Protein AF-0000000071472121 (afdb_homodimer)

Sequence (366 aa):
MTVEKGSTLPSKPLYHLSPKAVGGSASAPEKVDVTKLEHPLLTLVVPGAFTPACTEKHMPPYLTKEAIDSLKKSGIKQVVVISVDSPFITRAWSEDLTQDNPEVKKFVEDGYIKFLSDAGAEWLNEAGLDMEANDPFVKDGIRGSRSAILTDGKGKVVYVGVDSNPVNVDNSSFEAVLLELSNMTVEKGSTLPSKPLYHLSPKAVGGSASAPEKVDVTKLEHPLLTLVVPGAFTPACTEKHMPPYLTKEAIDSLKKSGIKQVVVISVDSPFITRAWSEDLTQDNPEVKKFVEDGYIKFLSDAGAEWLNEAGLDMEANDPFVKDGIRGSRSAILTDGKGKVVYVGVDSNPVNVDNSSFEAVLLELSN

Organism: Pichia kudriavzevii (NCBI:txid4909)

Nearest PDB structures (foldseek):
  4f82-assembly1_B  TM=8.741E-01  e=2.354E-14  Burkholderia cenocepacia J2315
  5j9b-assembly1_A  TM=8.732E-01  e=1.264E-12  Aspergillus fumigatus Af293
  7q68-assembly1_A-2  TM=8.510E-01  e=2.667E-12  Thermochaetoides thermophila DSM 1495
  5j9b-assembly1_B  TM=8.427E-01  e=7.219E-12  Aspergillus fumigatus Af293
  4k7i-assembly5_C  TM=8.333E-01  e=5.630E-11  Homo sapiens

Structure (mmCIF, N/CA/C/O backbone):
data_AF-0000000071472121-model_v1
#
loop_
_entity.id
_entity.type
_entity.pdbx_description
1 polymer 'Thioredoxin domain-containing protein'
#
loop_
_atom_site.group_PDB
_atom_site.id
_atom_site.type_symbol
_atom_site.label_atom_id
_atom_site.label_alt_id
_atom_site.label_comp_id
_atom_site.label_asym_id
_atom_site.label_entity_id
_atom_site.label_seq_id
_atom_site.pdbx_PDB_ins_code
_atom_site.Cartn_x
_atom_site.Cartn_y
_atom_site.Cartn_z
_atom_site.occupancy
_atom_site.B_iso_or_equiv
_atom_site.auth_seq_id
_atom_site.auth_comp_id
_atom_site.auth_asym_id
_atom_site.auth_atom_id
_atom_site.pdbx_PDB_model_num
ATOM 1 N N . MET A 1 1 ? 4.285 10.234 24.844 1 66.62 1 MET A N 1
ATOM 2 C CA . MET A 1 1 ? 3.48 11.414 25.141 1 66.62 1 MET A CA 1
ATOM 3 C C . MET A 1 1 ? 2.459 11.672 24.047 1 66.62 1 MET A C 1
ATOM 5 O O . MET A 1 1 ? 2.777 11.57 22.859 1 66.62 1 MET A O 1
ATOM 9 N N . THR A 1 2 ? 1.122 11.719 24.297 1 88 2 THR A N 1
ATOM 10 C CA . THR A 1 2 ? -0.009 11.977 23.406 1 88 2 THR A CA 1
ATOM 11 C C . THR A 1 2 ? -0 13.43 22.938 1 88 2 THR A C 1
ATOM 13 O O . THR A 1 2 ? 0.277 14.344 23.719 1 88 2 THR A O 1
ATOM 16 N N . VAL A 1 3 ? -0.048 13.633 21.688 1 96.62 3 VAL A N 1
ATOM 17 C CA . VAL A 1 3 ? -0.033 14.977 21.125 1 96.62 3 VAL A CA 1
ATOM 18 C C . VAL A 1 3 ? -1.232 15.766 21.641 1 96.62 3 VAL A C 1
ATOM 20 O O . VAL A 1 3 ? -2.361 15.266 21.641 1 96.62 3 VAL A O 1
ATOM 23 N N . GLU A 1 4 ? -0.983 16.891 22.141 1 96.75 4 GLU A N 1
ATOM 24 C CA . GLU A 1 4 ? -2 17.828 22.641 1 96.75 4 GLU A CA 1
ATOM 25 C C . GLU A 1 4 ? -1.558 19.266 22.453 1 96.75 4 GLU A C 1
ATOM 27 O O . GLU A 1 4 ? -0.384 19.547 22.188 1 96.75 4 GLU A O 1
ATOM 32 N N . LYS A 1 5 ? -2.523 20.156 22.578 1 96.81 5 LYS A N 1
ATOM 33 C CA . LYS A 1 5 ? -2.182 21.578 22.469 1 96.81 5 LYS A CA 1
ATOM 34 C C . LYS A 1 5 ? -1.043 21.953 23.406 1 96.81 5 LYS A C 1
ATOM 36 O O . LYS A 1 5 ? -1.048 21.562 24.578 1 96.81 5 LYS A O 1
ATOM 41 N N . GLY A 1 6 ? -0.075 22.594 22.891 1 97.12 6 GLY A N 1
ATOM 42 C CA . GLY A 1 6 ? 1.061 23.047 23.688 1 97.12 6 GLY A CA 1
ATOM 43 C C . GLY A 1 6 ? 2.232 22.078 23.641 1 97.12 6 GLY A C 1
ATOM 44 O O . GLY A 1 6 ? 3.363 22.453 23.953 1 97.12 6 GLY A O 1
ATOM 45 N N . SER A 1 7 ? 2.021 20.875 23.266 1 97.19 7 SER A N 1
ATOM 46 C CA . SER A 1 7 ? 3.082 19.875 23.188 1 97.19 7 SER A CA 1
ATOM 47 C C . SER A 1 7 ? 3.863 19.984 21.891 1 97.19 7 SER A C 1
ATOM 49 O O . SER A 1 7 ? 3.527 20.797 21.031 1 97.19 7 SER A O 1
ATOM 51 N N . THR A 1 8 ? 4.965 19.266 21.844 1 96.56 8 THR A N 1
ATOM 52 C CA . THR A 1 8 ? 5.695 19.094 20.594 1 96.56 8 THR A CA 1
ATOM 53 C C . THR A 1 8 ? 5.336 17.766 19.922 1 96.56 8 THR A C 1
ATOM 55 O O . THR A 1 8 ? 4.781 16.875 20.578 1 96.56 8 THR A O 1
ATOM 58 N N . LEU A 1 9 ? 5.547 17.703 18.641 1 97.81 9 LEU A N 1
ATOM 59 C CA . LEU A 1 9 ? 5.344 16.438 17.953 1 97.81 9 LEU A CA 1
ATOM 60 C C . LEU A 1 9 ? 6.406 15.422 18.344 1 97.81 9 LEU A C 1
ATOM 62 O O . LEU A 1 9 ? 7.5 15.797 18.781 1 97.81 9 LEU A O 1
ATOM 66 N N . PRO A 1 10 ? 6.086 14.148 18.234 1 97.38 10 PRO A N 1
ATOM 67 C CA . PRO A 1 10 ? 7.109 13.133 18.484 1 97.38 10 PRO A CA 1
ATOM 68 C C . PRO A 1 10 ? 8.289 13.234 17.516 1 97.38 10 PRO A C 1
ATOM 70 O O . PRO A 1 10 ? 8.117 13.664 16.375 1 97.38 10 PRO A O 1
ATOM 73 N N . SER A 1 11 ? 9.453 12.781 17.953 1 96.5 11 SER A N 1
ATOM 74 C CA . SER A 1 11 ? 10.656 12.844 17.141 1 96.5 11 SER A CA 1
ATOM 75 C C . SER A 1 11 ? 10.977 11.484 16.516 1 96.5 11 SER A C 1
ATOM 77 O O . SER A 1 11 ? 11.992 11.32 15.852 1 96.5 11 SER A O 1
ATOM 79 N N . LYS A 1 12 ? 10.141 10.453 16.672 1 95.69 12 LYS A N 1
ATOM 80 C CA . LYS A 1 12 ? 10.359 9.141 16.062 1 95.69 12 LYS A CA 1
ATOM 81 C C . LYS A 1 12 ? 10.492 9.25 14.555 1 95.69 12 LYS A C 1
ATOM 83 O O . LYS A 1 12 ? 9.781 10.031 13.914 1 95.69 12 LYS A O 1
ATOM 88 N N . PRO A 1 13 ? 11.266 8.477 14 1 94 13 PRO A N 1
ATOM 89 C CA . PRO A 1 13 ? 11.523 8.586 12.562 1 94 13 PRO A CA 1
ATOM 90 C C . PRO A 1 13 ? 10.336 8.125 11.719 1 94 13 PRO A C 1
ATOM 92 O O . PRO A 1 13 ? 9.664 7.156 12.07 1 94 13 PRO A O 1
ATOM 95 N N . LEU A 1 14 ? 10.094 8.883 10.703 1 97.56 14 LEU A N 1
ATOM 96 C CA . LEU A 1 14 ? 9.234 8.531 9.586 1 97.56 14 LEU A CA 1
ATOM 97 C C . LEU A 1 14 ? 10.047 8.352 8.305 1 97.56 14 LEU A C 1
ATOM 99 O O . LEU A 1 14 ? 11.234 8.68 8.273 1 97.56 14 LEU A O 1
ATOM 103 N N . TYR A 1 15 ? 9.477 7.793 7.32 1 96.62 15 TYR A N 1
ATOM 104 C CA . TYR A 1 15 ? 10.219 7.535 6.094 1 96.62 15 TYR A CA 1
ATOM 105 C C . TYR A 1 15 ? 9.508 8.148 4.891 1 96.62 15 TYR A C 1
ATOM 107 O O . TYR A 1 15 ? 8.281 8.086 4.785 1 96.62 15 TYR A O 1
ATOM 115 N N . HIS A 1 16 ? 10.32 8.789 4.047 1 96.75 16 HIS A N 1
ATOM 116 C CA . HIS A 1 16 ? 9.812 9.438 2.844 1 96.75 16 HIS A CA 1
ATOM 117 C C . HIS A 1 16 ? 10.492 8.883 1.595 1 96.75 16 HIS A C 1
ATOM 119 O O . HIS A 1 16 ? 11.711 8.727 1.565 1 96.75 16 HIS A O 1
ATOM 125 N N . LEU A 1 17 ? 9.766 8.555 0.683 1 94.81 17 LEU A N 1
ATOM 126 C CA . LEU A 1 17 ? 10.266 8.242 -0.654 1 94.81 17 LEU A CA 1
ATOM 127 C C . LEU A 1 17 ? 9.695 9.211 -1.683 1 94.81 17 LEU A C 1
ATOM 129 O O . LEU A 1 17 ? 8.492 9.219 -1.943 1 94.81 17 LEU A O 1
ATOM 133 N N . SER A 1 18 ? 10.539 10.039 -2.234 1 89.81 18 SER A N 1
ATOM 134 C CA . SER A 1 18 ? 10.125 11.086 -3.17 1 89.81 18 SER A CA 1
ATOM 135 C C . SER A 1 18 ? 9.578 10.484 -4.461 1 89.81 18 SER A C 1
ATOM 137 O O . SER A 1 18 ? 10 9.398 -4.875 1 89.81 18 SER A O 1
ATOM 139 N N . PRO A 1 19 ? 8.648 11.195 -5 1 86.38 19 PRO A N 1
ATOM 140 C CA . PRO A 1 19 ? 8.164 10.695 -6.289 1 86.38 19 PRO A CA 1
ATOM 141 C C . PRO A 1 19 ? 9.266 10.586 -7.336 1 86.38 19 PRO A C 1
ATOM 143 O O . PRO A 1 19 ? 10.297 11.258 -7.223 1 86.38 19 PRO A O 1
ATOM 146 N N . LYS A 1 20 ? 9.055 9.578 -8.125 1 68.5 20 LYS A N 1
ATOM 147 C CA . LYS A 1 20 ? 10.039 9.344 -9.18 1 68.5 20 LYS A CA 1
ATOM 148 C C . LYS A 1 20 ? 10.203 10.57 -10.07 1 68.5 20 LYS A C 1
ATOM 150 O O . LYS A 1 20 ? 9.219 11.094 -10.602 1 68.5 20 LYS A O 1
ATOM 155 N N . ALA A 1 21 ? 11.227 11.367 -9.719 1 52.94 21 ALA A N 1
ATOM 156 C CA . ALA A 1 21 ? 11.484 12.422 -10.703 1 52.94 21 ALA A CA 1
ATOM 157 C C . ALA A 1 21 ? 11.734 11.828 -12.086 1 52.94 21 ALA A C 1
ATOM 159 O O . ALA A 1 21 ? 12.25 10.719 -12.211 1 52.94 21 ALA A O 1
ATOM 160 N N . VAL A 1 22 ? 11.109 12.328 -13.078 1 49.19 22 VAL A N 1
ATOM 161 C CA . VAL A 1 22 ? 11.414 11.969 -14.461 1 49.19 22 VAL A CA 1
ATOM 162 C C . VAL A 1 22 ? 12.922 11.773 -14.617 1 49.19 22 VAL A C 1
ATOM 164 O O . VAL A 1 22 ? 13.711 12.672 -14.305 1 49.19 22 VAL A O 1
ATOM 167 N N . GLY A 1 23 ? 13.32 10.492 -15.016 1 44.34 23 GLY A N 1
ATOM 168 C CA . GLY A 1 23 ? 14.695 10.203 -15.383 1 44.34 23 GLY A CA 1
ATOM 169 C C . GLY A 1 23 ? 15.57 9.836 -14.195 1 44.34 23 GLY A C 1
ATOM 170 O O . GLY A 1 23 ? 16.766 9.594 -14.352 1 44.34 23 GLY A O 1
ATOM 171 N N . GLY A 1 24 ? 15.102 10.039 -13.008 1 47.44 24 GLY A N 1
ATOM 172 C CA . GLY A 1 24 ? 16.062 9.852 -11.93 1 47.44 24 GLY A CA 1
ATOM 173 C C . GLY A 1 24 ? 16.031 8.453 -11.344 1 47.44 24 GLY A C 1
ATOM 174 O O . GLY A 1 24 ? 15.109 7.684 -11.609 1 47.44 24 GLY A O 1
ATOM 175 N N . SER A 1 25 ? 17.109 7.934 -10.852 1 46.03 25 SER A N 1
ATOM 176 C CA . SER A 1 25 ? 17.344 6.641 -10.211 1 46.03 25 SER A CA 1
ATOM 177 C C . SER A 1 25 ? 16.453 6.477 -8.984 1 46.03 25 SER A C 1
ATOM 179 O O . SER A 1 25 ? 16.047 7.461 -8.367 1 46.03 25 SER A O 1
ATOM 181 N N . ALA A 1 26 ? 15.844 5.32 -8.844 1 54.06 26 ALA A N 1
ATOM 182 C CA . ALA A 1 26 ? 15.039 4.926 -7.688 1 54.06 26 ALA A CA 1
ATOM 183 C C . ALA A 1 26 ? 15.711 5.336 -6.383 1 54.06 26 ALA A C 1
ATOM 185 O O . ALA A 1 26 ? 16.844 4.945 -6.113 1 54.06 26 ALA A O 1
ATOM 186 N N . SER A 1 27 ? 15.289 6.453 -5.695 1 66.38 27 SER A N 1
ATOM 187 C CA . SER A 1 27 ? 15.828 6.887 -4.41 1 66.38 27 SER A CA 1
ATOM 188 C C . SER A 1 27 ? 15.383 5.961 -3.283 1 66.38 27 SER A C 1
ATOM 190 O O . SER A 1 27 ? 14.391 5.238 -3.424 1 66.38 27 SER A O 1
ATOM 192 N N . ALA A 1 28 ? 16.312 5.609 -2.383 1 84.56 28 ALA A N 1
ATOM 193 C CA . ALA A 1 28 ? 15.992 4.906 -1.144 1 84.56 28 ALA A CA 1
ATOM 194 C C . ALA A 1 28 ? 15.188 5.793 -0.205 1 84.56 28 ALA A C 1
ATOM 196 O O . ALA A 1 28 ? 15.297 7.02 -0.247 1 84.56 28 ALA A O 1
ATOM 197 N N . PRO A 1 29 ? 14.25 5.156 0.49 1 92.19 29 PRO A N 1
ATOM 198 C CA . PRO A 1 29 ? 13.516 5.965 1.471 1 92.19 29 PRO A CA 1
ATOM 199 C C . PRO A 1 29 ? 14.445 6.723 2.418 1 92.19 29 PRO A C 1
ATOM 201 O O . PRO A 1 29 ? 15.484 6.191 2.83 1 92.19 29 PRO A O 1
ATOM 204 N N . GLU A 1 30 ? 14.086 7.902 2.682 1 93.62 30 GLU A N 1
ATOM 205 C CA . GLU A 1 30 ? 14.852 8.75 3.588 1 93.62 30 GLU A CA 1
ATOM 206 C C . GLU A 1 30 ? 14.141 8.914 4.926 1 93.62 30 GLU A C 1
ATOM 208 O O . GLU A 1 30 ? 12.914 9.039 4.969 1 93.62 30 GLU A O 1
ATOM 213 N N . LYS A 1 31 ? 14.984 8.977 5.996 1 94.88 31 LYS A N 1
ATOM 214 C CA . LYS A 1 31 ? 14.438 9.242 7.324 1 94.88 31 LYS A CA 1
ATOM 215 C C . LYS A 1 31 ? 14.031 10.711 7.465 1 94.88 31 LYS A C 1
ATOM 217 O O . LYS A 1 31 ? 14.758 11.602 7.023 1 94.88 31 LYS A O 1
ATOM 222 N N . VAL A 1 32 ? 12.867 10.914 8.023 1 97.19 32 VAL A N 1
ATOM 223 C CA . VAL A 1 32 ? 12.359 12.266 8.258 1 97.19 32 VAL A CA 1
ATOM 224 C C . VAL A 1 32 ? 11.984 12.43 9.727 1 97.19 32 VAL A C 1
ATOM 226 O O . VAL A 1 32 ? 11.273 11.594 10.289 1 97.19 32 VAL A O 1
ATOM 229 N N . ASP A 1 33 ? 12.516 13.406 10.383 1 97.81 33 ASP A N 1
ATOM 230 C CA . ASP A 1 33 ? 12.07 13.898 11.688 1 97.81 33 ASP A CA 1
ATOM 231 C C . ASP A 1 33 ? 11.195 15.133 11.539 1 97.81 33 ASP A C 1
ATOM 233 O O . ASP A 1 33 ? 11.68 16.219 11.18 1 97.81 33 ASP A O 1
ATOM 237 N N . VAL A 1 34 ? 9.914 14.984 11.836 1 97.56 34 VAL A N 1
ATOM 238 C CA . VAL A 1 34 ? 8.969 16.062 11.547 1 97.56 34 VAL A CA 1
ATOM 239 C C . VAL A 1 34 ? 9.273 17.266 12.43 1 97.56 34 VAL A C 1
ATOM 241 O O . VAL A 1 34 ? 8.891 18.391 12.102 1 97.56 34 VAL A O 1
ATOM 244 N N . THR A 1 35 ? 9.898 17.062 13.586 1 97.12 35 THR A N 1
ATOM 245 C CA . THR A 1 35 ? 10.227 18.172 14.477 1 97.12 35 THR A CA 1
ATOM 246 C C . THR A 1 35 ? 11.297 19.062 13.859 1 97.12 35 THR A C 1
ATOM 248 O O . THR A 1 35 ? 11.508 20.203 14.305 1 97.12 35 THR A O 1
ATOM 251 N N . LYS A 1 36 ? 11.992 18.594 12.844 1 96.75 36 LYS A N 1
ATOM 252 C CA . LYS A 1 36 ? 13.078 19.328 12.211 1 96.75 36 LYS A CA 1
ATOM 253 C C . LYS A 1 36 ? 12.625 20 10.922 1 96.75 36 LYS A C 1
ATOM 255 O O . LYS A 1 36 ? 13.414 20.656 10.25 1 96.75 36 LYS A O 1
ATOM 260 N N . LEU A 1 37 ? 11.438 19.75 10.531 1 97.31 37 LEU A N 1
ATOM 261 C CA . LEU A 1 37 ? 10.883 20.422 9.359 1 97.31 37 LEU A CA 1
ATOM 262 C C . LEU A 1 37 ? 10.547 21.875 9.68 1 97.31 37 LEU A C 1
ATOM 264 O O . LEU A 1 37 ? 10.617 22.297 10.836 1 97.31 37 LEU A O 1
ATOM 268 N N . GLU A 1 38 ? 10.273 22.578 8.617 1 97.25 38 GLU A N 1
ATOM 269 C CA . GLU A 1 38 ? 9.859 23.969 8.82 1 97.25 38 GLU A CA 1
ATOM 270 C C . GLU A 1 38 ? 8.453 24.047 9.414 1 97.25 38 GLU A C 1
ATOM 272 O O . GLU A 1 38 ? 7.582 23.25 9.055 1 97.25 38 GLU A O 1
ATOM 277 N N . HIS A 1 39 ? 8.289 24.906 10.367 1 97.5 39 HIS A N 1
ATOM 278 C CA . HIS A 1 39 ? 7.004 25.203 10.984 1 97.5 39 HIS A CA 1
ATOM 279 C C . HIS A 1 39 ? 6.543 26.625 10.633 1 97.5 39 HIS A C 1
ATOM 281 O O . HIS A 1 39 ? 7.367 27.5 10.391 1 97.5 39 HIS A O 1
ATOM 287 N N . PRO A 1 40 ? 5.188 26.922 10.672 1 98.31 40 PRO A N 1
ATOM 288 C CA . PRO A 1 40 ? 4.062 26.062 11.047 1 98.31 40 PRO A CA 1
ATOM 289 C C . PRO A 1 40 ? 3.879 24.875 10.109 1 98.31 40 PRO A C 1
ATOM 291 O O . PRO A 1 40 ? 4.074 25.016 8.898 1 98.31 40 PRO A O 1
ATOM 294 N N . LEU A 1 41 ? 3.596 23.781 10.664 1 98.69 41 LEU A N 1
ATOM 295 C CA . LEU A 1 41 ? 3.453 22.516 9.953 1 98.69 41 LEU A CA 1
ATOM 296 C C . LEU A 1 41 ? 2.031 21.984 10.078 1 98.69 41 LEU A C 1
ATOM 298 O O . LEU A 1 41 ? 1.443 22.016 11.164 1 98.69 41 LEU A O 1
ATOM 302 N N . LEU A 1 42 ? 1.438 21.562 8.984 1 98.81 42 LEU A N 1
ATOM 303 C CA . LEU A 1 42 ? 0.206 20.781 9 1 98.81 42 LEU A CA 1
ATOM 304 C C . LEU A 1 42 ? 0.502 19.281 8.852 1 98.81 42 LEU A C 1
ATOM 306 O O . LEU A 1 42 ? 1.11 18.875 7.863 1 98.81 42 LEU A O 1
ATOM 310 N N . THR A 1 43 ? 0.174 18.531 9.836 1 98.81 43 THR A N 1
ATOM 311 C CA . THR A 1 43 ? 0.321 17.078 9.82 1 98.81 43 THR A CA 1
ATOM 312 C C . THR A 1 43 ? -1.039 16.406 9.688 1 98.81 43 THR A C 1
ATOM 314 O O . THR A 1 43 ? -1.931 16.609 10.516 1 98.81 43 THR A O 1
ATOM 317 N N . LEU A 1 44 ? -1.208 15.672 8.703 1 98.75 44 LEU A N 1
ATOM 318 C CA . LEU A 1 44 ? -2.4 14.859 8.5 1 98.75 44 LEU A CA 1
ATOM 319 C C . LEU A 1 44 ? -2.098 13.375 8.727 1 98.75 44 LEU A C 1
ATOM 321 O O . LEU A 1 44 ? -1.107 12.859 8.211 1 98.75 44 LEU A O 1
ATOM 325 N N . VAL A 1 45 ? -2.871 12.742 9.547 1 98.06 45 VAL A N 1
ATOM 326 C CA . VAL A 1 45 ? -2.789 11.305 9.766 1 98.06 45 VAL A CA 1
ATOM 327 C C . VAL A 1 45 ? -3.959 10.609 9.07 1 98.06 45 VAL A C 1
ATOM 329 O O . VAL A 1 45 ? -5.102 11.055 9.172 1 98.06 45 VAL A O 1
ATOM 332 N N . VAL A 1 46 ? -3.699 9.562 8.359 1 97.06 46 VAL A N 1
ATOM 333 C CA . VAL A 1 46 ? -4.742 8.805 7.676 1 97.06 46 VAL A CA 1
ATOM 334 C C . VAL A 1 46 ? -4.676 7.336 8.102 1 97.06 46 VAL A C 1
ATOM 336 O O . VAL A 1 46 ? -3.605 6.832 8.453 1 97.06 46 VAL A O 1
ATOM 339 N N . PRO A 1 47 ? -5.801 6.645 8.07 1 94.38 47 PRO A N 1
ATOM 340 C CA . PRO A 1 47 ? -5.836 5.234 8.477 1 94.38 47 PRO A CA 1
ATOM 341 C C . PRO A 1 47 ? -5.02 4.34 7.551 1 94.38 47 PRO A C 1
ATOM 343 O O . PRO A 1 47 ? -4.359 3.404 8.016 1 94.38 47 PRO A O 1
ATOM 346 N N . GLY A 1 48 ? -5.098 4.66 6.266 1 93.38 48 GLY A N 1
ATOM 347 C CA . GLY A 1 48 ? -4.398 3.811 5.312 1 93.38 48 GLY A CA 1
ATOM 348 C C . GLY A 1 48 ? -4.434 4.352 3.895 1 93.38 48 GLY A C 1
ATOM 349 O O . GLY A 1 48 ? -5.449 4.895 3.455 1 93.38 48 GLY A O 1
ATOM 350 N N . ALA A 1 49 ? -3.324 4.117 3.186 1 95.19 49 ALA A N 1
ATOM 351 C CA . ALA A 1 49 ? -3.225 4.5 1.781 1 95.19 49 ALA A CA 1
ATOM 352 C C . ALA A 1 49 ? -4.219 3.721 0.926 1 95.19 49 ALA A C 1
ATOM 354 O O . ALA A 1 49 ? -4.438 2.527 1.152 1 95.19 49 ALA A O 1
ATOM 355 N N . PHE A 1 50 ? -4.906 4.426 -0.063 1 94.19 50 PHE A N 1
ATOM 356 C CA . PHE A 1 50 ? -5.777 3.867 -1.092 1 94.19 50 PHE A CA 1
ATOM 357 C C . PHE A 1 50 ? -7.109 3.428 -0.494 1 94.19 50 PHE A C 1
ATOM 359 O O . PHE A 1 50 ? -7.957 2.877 -1.197 1 94.19 50 PHE A O 1
ATOM 366 N N . THR A 1 51 ? -7.281 3.641 0.833 1 91 51 THR A N 1
ATOM 367 C CA . THR A 1 51 ? -8.594 3.377 1.414 1 91 51 THR A CA 1
ATOM 368 C C . THR A 1 51 ? -9.625 4.383 0.904 1 91 51 THR A C 1
ATOM 370 O O . THR A 1 51 ? -9.273 5.512 0.554 1 91 51 THR A O 1
ATOM 373 N N . PRO A 1 52 ? -10.875 4.023 0.888 1 89.12 52 PRO A N 1
ATOM 374 C CA . PRO A 1 52 ? -11.891 4.855 0.238 1 89.12 52 PRO A CA 1
ATOM 375 C C . PRO A 1 52 ? -12.039 6.227 0.895 1 89.12 52 PRO A C 1
ATOM 377 O O . PRO A 1 52 ? -12 7.25 0.209 1 89.12 52 PRO A O 1
ATOM 380 N N . ALA A 1 53 ? -12.234 6.316 2.195 1 87.44 53 ALA A N 1
ATOM 381 C CA . ALA A 1 53 ? -12.445 7.602 2.852 1 87.44 53 ALA A CA 1
ATOM 382 C C . ALA A 1 53 ? -11.211 8.492 2.736 1 87.44 53 ALA A C 1
ATOM 384 O O . ALA A 1 53 ? -11.32 9.703 2.543 1 87.44 53 ALA A O 1
ATOM 385 N N . CYS A 1 54 ? -10.047 7.938 2.828 1 90.69 54 CYS A N 1
ATOM 386 C CA . CYS A 1 54 ? -8.805 8.695 2.719 1 90.69 54 CYS A CA 1
ATOM 387 C C . CYS A 1 54 ? -8.625 9.25 1.31 1 90.69 54 CYS A C 1
ATOM 389 O O . CYS A 1 54 ? -8.219 10.398 1.137 1 90.69 54 CYS A O 1
ATOM 391 N N . THR A 1 55 ? -8.961 8.477 0.332 1 91.19 55 THR A N 1
ATOM 392 C CA . THR A 1 55 ? -8.633 8.773 -1.059 1 91.19 55 THR A CA 1
ATOM 393 C C . THR A 1 55 ? -9.75 9.562 -1.727 1 91.19 55 THR A C 1
ATOM 395 O O . THR A 1 55 ? -9.5 10.383 -2.611 1 91.19 55 THR A O 1
ATOM 398 N N . GLU A 1 56 ? -10.969 9.352 -1.237 1 90.5 56 GLU A N 1
ATOM 399 C CA . GLU A 1 56 ? -12.109 9.938 -1.943 1 90.5 56 GLU A CA 1
ATOM 400 C C . GLU A 1 56 ? -12.68 11.133 -1.179 1 90.5 56 GLU A C 1
ATOM 402 O O . GLU A 1 56 ? -13.352 11.984 -1.759 1 90.5 56 GLU A O 1
ATOM 407 N N . LYS A 1 57 ? -12.422 11.219 0.097 1 92 57 LYS A N 1
ATOM 408 C CA . LYS A 1 57 ? -13.07 12.25 0.91 1 92 57 LYS A CA 1
ATOM 409 C C . LYS A 1 57 ? -12.039 13.117 1.62 1 92 57 LYS A C 1
ATOM 411 O O . LYS A 1 57 ? -12.078 14.344 1.521 1 92 57 LYS A O 1
ATOM 416 N N . HIS A 1 58 ? -11.078 12.586 2.262 1 95.62 58 HIS A N 1
ATOM 417 C CA . HIS A 1 58 ? -10.18 13.289 3.166 1 95.62 58 HIS A CA 1
ATOM 418 C C . HIS A 1 58 ? -9.109 14.055 2.395 1 95.62 58 HIS A C 1
ATOM 420 O O . HIS A 1 58 ? -8.984 15.273 2.543 1 95.62 58 HIS A O 1
ATOM 426 N N . MET A 1 59 ? -8.391 13.43 1.439 1 97.06 59 MET A N 1
ATOM 427 C CA . MET A 1 59 ? -7.199 14 0.822 1 97.06 59 MET A CA 1
ATOM 428 C C . MET A 1 59 ? -7.578 14.953 -0.307 1 97.06 59 MET A C 1
ATOM 430 O O . MET A 1 59 ? -7.004 16.031 -0.429 1 97.06 59 MET A O 1
ATOM 434 N N . PRO A 1 60 ? -8.602 14.68 -1.079 1 96.19 60 PRO A N 1
ATOM 435 C CA . PRO A 1 60 ? -8.836 15.477 -2.285 1 96.19 60 PRO A CA 1
ATOM 436 C C . PRO A 1 60 ? -9.078 16.953 -1.98 1 96.19 60 PRO A C 1
ATOM 438 O O . PRO A 1 60 ? -8.516 17.828 -2.646 1 96.19 60 PRO A O 1
ATOM 441 N N . PRO A 1 61 ? -9.805 17.328 -0.95 1 97.19 61 PRO A N 1
ATOM 442 C CA . PRO A 1 61 ? -9.992 18.75 -0.667 1 97.19 61 PRO A CA 1
ATOM 443 C C . PRO A 1 61 ? -8.68 19.453 -0.319 1 97.19 61 PRO A C 1
ATOM 445 O O . PRO A 1 61 ? -8.562 20.672 -0.515 1 97.19 61 PRO A O 1
ATOM 448 N N . TYR A 1 62 ? -7.684 18.719 0.213 1 98 62 TYR A N 1
ATOM 449 C CA . TYR A 1 62 ? -6.379 19.281 0.542 1 98 62 TYR A CA 1
ATOM 450 C C . TYR A 1 62 ? -5.52 19.438 -0.707 1 98 62 TYR A C 1
ATOM 452 O O . TYR A 1 62 ? -4.551 20.203 -0.713 1 98 62 TYR A O 1
ATOM 460 N N . LEU A 1 63 ? -5.836 18.672 -1.739 1 97.69 63 LEU A N 1
ATOM 461 C CA . LEU A 1 63 ? -4.949 18.516 -2.889 1 97.69 63 LEU A CA 1
ATOM 462 C C . LEU A 1 63 ? -5.516 19.219 -4.109 1 97.69 63 LEU A C 1
ATOM 464 O O . LEU A 1 63 ? -5.68 18.609 -5.168 1 97.69 63 LEU A O 1
ATOM 468 N N . THR A 1 64 ? -5.82 20.469 -3.926 1 96.75 64 THR A N 1
ATOM 469 C CA . THR A 1 64 ? -6.145 21.391 -4.996 1 96.75 64 THR A CA 1
ATOM 470 C C . THR A 1 64 ? -5.219 22.609 -4.953 1 96.75 64 THR A C 1
ATOM 472 O O . THR A 1 64 ? -4.672 22.938 -3.898 1 96.75 64 THR A O 1
ATOM 475 N N . LYS A 1 65 ? -5.062 23.219 -6.094 1 95.94 65 LYS A N 1
ATOM 476 C CA . LYS A 1 65 ? -4.242 24.422 -6.133 1 95.94 65 LYS A CA 1
ATOM 477 C C . LYS A 1 65 ? -4.781 25.484 -5.18 1 95.94 65 LYS A C 1
ATOM 479 O O . LYS A 1 65 ? -4.016 26.125 -4.453 1 95.94 65 LYS A O 1
ATOM 484 N N . GLU A 1 66 ? -6.035 25.656 -5.203 1 96.56 66 GLU A N 1
ATOM 485 C CA . GLU A 1 66 ? -6.672 26.656 -4.348 1 96.56 66 GLU A CA 1
ATOM 486 C C . GLU A 1 66 ? -6.438 26.359 -2.873 1 96.56 66 GLU A C 1
ATOM 488 O O . GLU A 1 66 ? -6.145 27.25 -2.088 1 96.56 66 GLU A O 1
ATOM 493 N N . ALA A 1 67 ? -6.594 25.125 -2.48 1 97.44 67 ALA A N 1
ATOM 494 C CA . ALA A 1 67 ? -6.387 24.734 -1.092 1 97.44 67 ALA A CA 1
ATOM 495 C C . ALA A 1 67 ? -4.938 24.969 -0.665 1 97.44 67 ALA A C 1
ATOM 497 O O . ALA A 1 67 ? -4.684 25.547 0.394 1 97.44 67 ALA A O 1
ATOM 498 N N . ILE A 1 68 ? -4.043 24.578 -1.458 1 97.69 68 ILE A N 1
ATOM 499 C CA . ILE A 1 68 ? -2.619 24.703 -1.162 1 97.69 68 ILE A CA 1
ATOM 500 C C . ILE A 1 68 ? -2.232 26.172 -1.069 1 97.69 68 ILE A C 1
ATOM 502 O O . ILE A 1 68 ? -1.517 26.578 -0.149 1 97.69 68 ILE A O 1
ATOM 506 N N . ASP A 1 69 ? -2.74 26.938 -2.025 1 97.12 69 ASP A N 1
ATOM 507 C CA . ASP A 1 69 ? -2.488 28.375 -1.977 1 97.12 69 ASP A CA 1
ATOM 508 C C . ASP A 1 69 ? -3.02 28.969 -0.681 1 97.12 69 ASP A C 1
ATOM 510 O O . ASP A 1 69 ? -2.369 29.828 -0.078 1 97.12 69 ASP A O 1
ATOM 514 N N . SER A 1 70 ? -4.18 28.562 -0.282 1 97.44 70 SER A N 1
ATOM 515 C CA . SER A 1 70 ? -4.766 29.062 0.958 1 97.44 70 SER A CA 1
ATOM 516 C C . SER A 1 70 ? -3.91 28.688 2.164 1 97.44 70 SER A C 1
ATOM 518 O O . SER A 1 70 ? -3.732 29.5 3.078 1 97.44 70 SER A O 1
ATOM 520 N N . LEU A 1 71 ? -3.387 27.484 2.191 1 98.25 71 LEU A N 1
ATOM 521 C CA . LEU A 1 71 ? -2.52 27.031 3.277 1 98.25 71 LEU A CA 1
ATOM 522 C C . LEU A 1 71 ? -1.242 27.875 3.324 1 98.25 71 LEU A C 1
ATOM 524 O O . LEU A 1 71 ? -0.83 28.312 4.395 1 98.25 71 LEU A O 1
ATOM 528 N N . LYS A 1 72 ? -0.672 28.094 2.201 1 97.38 72 LYS A N 1
ATOM 529 C CA . LYS A 1 72 ? 0.541 28.906 2.121 1 97.38 72 LYS A CA 1
ATOM 530 C C . LYS A 1 72 ? 0.277 30.344 2.574 1 97.38 72 LYS A C 1
ATOM 532 O O . LYS A 1 72 ? 1.076 30.922 3.312 1 97.38 72 LYS A O 1
ATOM 537 N N . LYS A 1 73 ? -0.822 30.859 2.113 1 97.19 73 LYS A N 1
ATOM 538 C CA . LYS A 1 73 ? -1.2 32.219 2.492 1 97.19 73 LYS A CA 1
ATOM 539 C C . LYS A 1 73 ? -1.39 32.344 4.004 1 97.19 73 LYS A C 1
ATOM 541 O O . LYS A 1 73 ? -1.085 33.375 4.594 1 97.19 73 LYS A O 1
ATOM 546 N N . SER A 1 74 ? -1.839 31.281 4.57 1 97.44 74 SER A N 1
ATOM 547 C CA . SER A 1 74 ? -2.076 31.25 6.012 1 97.44 74 SER A CA 1
ATOM 548 C C . SER A 1 74 ? -0.781 31.031 6.781 1 97.44 74 SER A C 1
ATOM 550 O O . SER A 1 74 ? -0.782 31 8.016 1 97.44 74 SER A O 1
ATOM 552 N N . GLY A 1 75 ? 0.3 30.75 6.039 1 97.5 75 GLY A N 1
ATOM 553 C CA . GLY A 1 75 ? 1.609 30.688 6.672 1 97.5 75 GLY A CA 1
ATOM 554 C C . GLY A 1 75 ? 2.129 29.281 6.832 1 97.5 75 GLY A C 1
ATOM 555 O O . GLY A 1 75 ? 3.236 29.062 7.332 1 97.5 75 GLY A O 1
ATOM 556 N N . ILE A 1 76 ? 1.354 28.266 6.457 1 98.62 76 ILE A N 1
ATOM 557 C CA . ILE A 1 76 ? 1.795 26.875 6.57 1 98.62 76 ILE A CA 1
ATOM 558 C C . ILE A 1 76 ? 3.014 26.656 5.68 1 98.62 76 ILE A C 1
ATOM 560 O O . ILE A 1 76 ? 2.967 26.922 4.477 1 98.62 76 ILE A O 1
ATOM 564 N N . LYS A 1 77 ? 4.074 26.141 6.254 1 98.44 77 LYS A N 1
ATOM 565 C CA . LYS A 1 77 ? 5.336 26 5.531 1 98.44 77 LYS A CA 1
ATOM 566 C C . LYS A 1 77 ? 5.445 24.641 4.863 1 98.44 77 LYS A C 1
ATOM 568 O O . LYS A 1 77 ? 6.16 24.484 3.869 1 98.44 77 LYS A O 1
ATOM 573 N N . GLN A 1 78 ? 4.75 23.688 5.465 1 97.69 78 GLN A N 1
ATOM 574 C CA . GLN A 1 78 ? 4.82 22.328 4.941 1 97.69 78 GLN A CA 1
ATOM 575 C C . GLN A 1 78 ? 3.619 21.5 5.398 1 97.69 78 GLN A C 1
ATOM 577 O O . GLN A 1 78 ? 3.047 21.766 6.461 1 97.69 78 GLN A O 1
ATOM 582 N N . VAL A 1 79 ? 3.238 20.562 4.605 1 98.62 79 VAL A N 1
ATOM 583 C CA . VAL A 1 79 ? 2.186 19.594 4.918 1 98.62 79 VAL A CA 1
ATOM 584 C C . VAL A 1 79 ? 2.752 18.172 4.875 1 98.62 79 VAL A C 1
ATOM 586 O O . VAL A 1 79 ? 3.459 17.812 3.936 1 98.62 79 VAL A O 1
ATOM 589 N N . VAL A 1 80 ? 2.527 17.406 5.887 1 98.75 80 VAL A N 1
ATOM 590 C CA . VAL A 1 80 ? 2.92 16 5.852 1 98.75 80 VAL A CA 1
ATOM 591 C C . VAL A 1 80 ? 1.692 15.117 6.055 1 98.75 80 VAL A C 1
ATOM 593 O O . VAL A 1 80 ? 0.799 15.461 6.836 1 98.75 80 VAL A O 1
ATOM 596 N N . VAL A 1 81 ? 1.614 14.055 5.312 1 98.69 81 VAL A N 1
ATOM 597 C CA . VAL A 1 81 ? 0.583 13.023 5.41 1 98.69 81 VAL A CA 1
ATOM 598 C C . VAL A 1 81 ? 1.201 11.727 5.91 1 98.69 81 VAL A C 1
ATOM 600 O O . VAL A 1 81 ? 2.119 11.188 5.285 1 98.69 81 VAL A O 1
ATOM 603 N N . ILE A 1 82 ? 0.711 11.234 7 1 98.44 82 ILE A N 1
ATOM 604 C CA . ILE A 1 82 ? 1.344 10.102 7.66 1 98.44 82 ILE A CA 1
ATOM 605 C C . ILE A 1 82 ? 0.396 8.898 7.645 1 98.44 82 ILE A C 1
ATOM 607 O O . ILE A 1 82 ? -0.788 9.039 7.965 1 98.44 82 ILE A O 1
ATOM 611 N N . SER A 1 83 ? 0.837 7.77 7.285 1 96 83 SER A N 1
ATOM 612 C CA . SER A 1 83 ? 0.14 6.492 7.391 1 96 83 SER A CA 1
ATOM 613 C C . SER A 1 83 ? 1.087 5.379 7.828 1 96 83 SER A C 1
ATOM 615 O O . SER A 1 83 ? 2.307 5.562 7.84 1 96 83 SER A O 1
ATOM 617 N N . VAL A 1 84 ? 0.558 4.238 8.156 1 93.44 84 VAL A N 1
ATOM 618 C CA . VAL A 1 84 ? 1.351 3.096 8.594 1 93.44 84 VAL A CA 1
ATOM 619 C C . VAL A 1 84 ? 1.856 2.316 7.387 1 93.44 84 VAL A C 1
ATOM 621 O O . VAL A 1 84 ? 2.555 1.312 7.535 1 93.44 84 VAL A O 1
ATOM 624 N N . ASP A 1 85 ? 1.563 2.695 6.203 1 93.88 85 ASP A N 1
ATOM 625 C CA . ASP A 1 85 ? 1.938 1.988 4.984 1 93.88 85 ASP A CA 1
ATOM 626 C C . ASP A 1 85 ? 3.408 2.217 4.645 1 93.88 85 ASP A C 1
ATOM 628 O O . ASP A 1 85 ? 4 3.213 5.066 1 93.88 85 ASP A O 1
ATOM 632 N N . SER A 1 86 ? 4.023 1.358 3.879 1 93.75 86 SER A N 1
ATOM 633 C CA . SER A 1 86 ? 5.438 1.453 3.523 1 93.75 86 SER A CA 1
ATOM 634 C C . SER A 1 86 ? 5.715 2.705 2.697 1 93.75 86 SER A C 1
ATOM 636 O O . SER A 1 86 ? 4.805 3.268 2.088 1 93.75 86 SER A O 1
ATOM 638 N N . PRO A 1 87 ? 7.012 3.117 2.643 1 95.25 87 PRO A N 1
ATOM 639 C CA . PRO A 1 87 ? 7.352 4.297 1.843 1 95.25 87 PRO A CA 1
ATOM 640 C C . PRO A 1 87 ? 7.082 4.098 0.353 1 95.25 87 PRO A C 1
ATOM 642 O O . PRO A 1 87 ? 6.812 5.066 -0.363 1 95.25 87 PRO A O 1
ATOM 645 N N . PHE A 1 88 ? 7.133 2.877 -0.136 1 93.88 88 PHE A N 1
ATOM 646 C CA . PHE A 1 88 ? 6.836 2.588 -1.534 1 93.88 88 PHE A CA 1
ATOM 647 C C . PHE A 1 88 ? 5.355 2.797 -1.829 1 93.88 88 PHE A C 1
ATOM 649 O O . PHE A 1 88 ? 4.996 3.338 -2.877 1 93.88 88 PHE A O 1
ATOM 656 N N . ILE A 1 89 ? 4.543 2.42 -0.855 1 95.38 89 ILE A N 1
ATOM 657 C CA . ILE A 1 89 ? 3.098 2.541 -0.996 1 95.38 89 ILE A CA 1
ATOM 658 C C . ILE A 1 89 ? 2.686 4.004 -0.866 1 95.38 89 ILE A C 1
ATOM 660 O O . ILE A 1 89 ? 1.878 4.5 -1.655 1 95.38 89 ILE A O 1
ATOM 664 N N . THR A 1 90 ? 3.246 4.711 0.154 1 97.06 90 THR A N 1
ATOM 665 C CA . THR A 1 90 ? 2.883 6.113 0.322 1 97.06 90 THR A CA 1
ATOM 666 C C . THR A 1 90 ? 3.289 6.93 -0.902 1 97.06 90 THR A C 1
ATOM 668 O O . THR A 1 90 ? 2.562 7.832 -1.324 1 97.06 90 THR A O 1
ATOM 671 N N . ARG A 1 91 ? 4.445 6.652 -1.51 1 95.81 91 ARG A N 1
ATOM 672 C CA . ARG A 1 91 ? 4.848 7.309 -2.75 1 95.81 91 ARG A CA 1
ATOM 673 C C . ARG A 1 91 ? 3.857 7.012 -3.871 1 95.81 91 ARG A C 1
ATOM 675 O O . ARG A 1 91 ? 3.4 7.93 -4.559 1 95.81 91 ARG A O 1
ATOM 682 N N . ALA A 1 92 ? 3.543 5.77 -4.031 1 95.31 92 ALA A N 1
ATOM 683 C CA . ALA A 1 92 ? 2.604 5.375 -5.078 1 95.31 92 ALA A CA 1
ATOM 684 C C . ALA A 1 92 ? 1.254 6.062 -4.891 1 95.31 92 ALA A C 1
ATOM 686 O O . ALA A 1 92 ? 0.627 6.488 -5.863 1 95.31 92 ALA A O 1
ATOM 687 N N . TRP A 1 93 ? 0.803 6.133 -3.645 1 97.31 93 TRP A N 1
ATOM 688 C CA . TRP A 1 93 ? -0.477 6.762 -3.334 1 97.31 93 TRP A CA 1
ATOM 689 C C . TRP A 1 93 ? -0.452 8.25 -3.674 1 97.31 93 TRP A C 1
ATOM 691 O O . TRP A 1 93 ? -1.403 8.773 -4.258 1 97.31 93 TRP A O 1
ATOM 701 N N . SER A 1 94 ? 0.633 8.906 -3.279 1 96.81 94 SER A N 1
ATOM 702 C CA . SER A 1 94 ? 0.762 10.32 -3.615 1 96.81 94 SER A CA 1
ATOM 703 C C . SER A 1 94 ? 0.703 10.539 -5.121 1 96.81 94 SER A C 1
ATOM 705 O O . SER A 1 94 ? 0.059 11.477 -5.594 1 96.81 94 SER A O 1
ATOM 707 N N . GLU A 1 95 ? 1.395 9.688 -5.879 1 94.5 95 GLU A N 1
ATOM 708 C CA . GLU A 1 95 ? 1.392 9.781 -7.336 1 94.5 95 GLU A CA 1
ATOM 709 C C . GLU A 1 95 ? -0.005 9.539 -7.902 1 94.5 95 GLU A C 1
ATOM 711 O O . GLU A 1 95 ? -0.438 10.234 -8.82 1 94.5 95 GLU A O 1
ATOM 716 N N . ASP A 1 96 ? -0.68 8.602 -7.332 1 94.19 96 ASP A N 1
ATOM 717 C CA . ASP A 1 96 ? -2.041 8.297 -7.762 1 94.19 96 ASP A CA 1
ATOM 718 C C . ASP A 1 96 ? -2.977 9.477 -7.492 1 94.19 96 ASP A C 1
ATOM 720 O O . ASP A 1 96 ? -3.752 9.867 -8.367 1 94.19 96 ASP A O 1
ATOM 724 N N . LEU A 1 97 ? -2.92 10.055 -6.328 1 95.75 97 LEU A N 1
ATOM 725 C CA . LEU A 1 97 ? -3.787 11.141 -5.891 1 95.75 97 LEU A CA 1
ATOM 726 C C . LEU A 1 97 ? -3.568 12.383 -6.742 1 95.75 97 LEU A C 1
ATOM 728 O O . LEU A 1 97 ? -4.48 13.195 -6.91 1 95.75 97 LEU A O 1
ATOM 732 N N . THR A 1 98 ? -2.371 12.531 -7.293 1 95.31 98 THR A N 1
ATOM 733 C CA . THR A 1 98 ? -2.033 13.797 -7.93 1 95.31 98 THR A CA 1
ATOM 734 C C . THR A 1 98 ? -1.88 13.617 -9.438 1 95.31 98 THR A C 1
ATOM 736 O O . THR A 1 98 ? -1.567 14.57 -10.156 1 95.31 98 THR A O 1
ATOM 739 N N . GLN A 1 99 ? -2.102 12.453 -9.93 1 91.06 99 GLN A N 1
ATOM 740 C CA . GLN A 1 99 ? -1.816 12.094 -11.312 1 91.06 99 GLN A CA 1
ATOM 741 C C . GLN A 1 99 ? -2.561 13.008 -12.281 1 91.06 99 GLN A C 1
ATOM 743 O O . GLN A 1 99 ? -2.055 13.328 -13.359 1 91.06 99 GLN A O 1
ATOM 748 N N . ASP A 1 100 ? -3.742 13.492 -11.945 1 91.81 100 ASP A N 1
ATOM 749 C CA . ASP A 1 100 ? -4.57 14.273 -12.859 1 91.81 100 ASP A CA 1
ATOM 750 C C . ASP A 1 100 ? -4.48 15.766 -12.539 1 91.81 100 ASP A C 1
ATOM 752 O O . ASP A 1 100 ? -5.254 16.562 -13.062 1 91.81 100 ASP A O 1
ATOM 756 N N . ASN A 1 101 ? -3.609 16.141 -11.664 1 94.31 101 ASN A N 1
ATOM 757 C CA . ASN A 1 101 ? -3.451 17.531 -11.234 1 94.31 101 ASN A CA 1
ATOM 758 C C . ASN A 1 101 ? -1.982 17.938 -11.211 1 94.31 101 ASN A C 1
ATOM 760 O O . ASN A 1 101 ? -1.354 17.953 -10.148 1 94.31 101 ASN A O 1
ATOM 764 N N . PRO A 1 102 ? -1.533 18.375 -12.375 1 92.88 102 PRO A N 1
ATOM 765 C CA . PRO A 1 102 ? -0.109 18.688 -12.508 1 92.88 102 PRO A CA 1
ATOM 766 C C . PRO A 1 102 ? 0.354 19.75 -11.516 1 92.88 102 PRO A C 1
ATOM 768 O O . PRO A 1 102 ? 1.498 19.719 -11.055 1 92.88 102 PRO A O 1
ATOM 771 N N . GLU A 1 103 ? -0.48 20.672 -11.234 1 94 103 GLU A N 1
ATOM 772 C CA . GLU A 1 103 ? -0.105 21.719 -10.297 1 94 103 GLU A CA 1
ATOM 773 C C . GLU A 1 103 ? 0.113 21.156 -8.891 1 94 103 GLU A C 1
ATOM 775 O O . GLU A 1 103 ? 1.067 21.547 -8.211 1 94 103 GLU A O 1
ATOM 780 N N . VAL A 1 104 ? -0.74 20.281 -8.508 1 94.75 104 VAL A N 1
ATOM 781 C CA . VAL A 1 104 ? -0.618 19.656 -7.191 1 94.75 104 VAL A CA 1
ATOM 782 C C . VAL A 1 104 ? 0.593 18.719 -7.172 1 94.75 104 VAL A C 1
ATOM 784 O O . VAL A 1 104 ? 1.334 18.688 -6.188 1 94.75 104 VAL A O 1
ATOM 787 N N . LYS A 1 105 ? 0.746 18 -8.258 1 94.81 105 LYS A N 1
ATOM 788 C CA . LYS A 1 105 ? 1.9 17.125 -8.406 1 94.81 105 LYS A CA 1
ATOM 789 C C . LYS A 1 105 ? 3.203 17.875 -8.141 1 94.81 105 LYS A C 1
ATOM 791 O O . LYS A 1 105 ? 4.105 17.344 -7.484 1 94.81 105 LYS A O 1
ATOM 796 N N . LYS A 1 106 ? 3.326 19.078 -8.609 1 94.12 106 LYS A N 1
ATOM 797 C CA . LYS A 1 106 ? 4.523 19.906 -8.445 1 94.12 106 LYS A CA 1
ATOM 798 C C . LYS A 1 106 ? 4.789 20.203 -6.973 1 94.12 106 LYS A C 1
ATOM 800 O O . LYS A 1 106 ? 5.941 20.25 -6.539 1 94.12 106 LYS A O 1
ATOM 805 N N . PHE A 1 107 ? 3.723 20.375 -6.188 1 95.94 107 PHE A N 1
ATOM 806 C CA . PHE A 1 107 ? 3.863 20.672 -4.77 1 95.94 107 PHE A CA 1
ATOM 807 C C . PHE A 1 107 ? 4.391 19.453 -4.016 1 95.94 107 PHE A C 1
ATOM 809 O O . PHE A 1 107 ? 5.086 19.594 -3.006 1 95.94 107 PHE A O 1
ATOM 816 N N . VAL A 1 108 ? 4.086 18.25 -4.477 1 95 108 VAL A N 1
ATOM 817 C CA . VAL A 1 108 ? 4.609 17.016 -3.898 1 95 108 VAL A CA 1
ATOM 818 C C . VAL A 1 108 ? 6.062 16.828 -4.328 1 95 108 VAL A C 1
ATOM 820 O O . VAL A 1 108 ? 6.926 16.531 -3.496 1 95 108 VAL A O 1
ATOM 823 N N . GLU A 1 109 ? 6.355 17.094 -5.559 1 93 109 GLU A N 1
ATOM 824 C CA . GLU A 1 109 ? 7.699 16.938 -6.109 1 93 109 GLU A CA 1
ATOM 825 C C . GLU A 1 109 ? 8.68 17.922 -5.484 1 93 109 GLU A C 1
ATOM 827 O O . GLU A 1 109 ? 9.844 17.594 -5.273 1 93 109 GLU A O 1
ATOM 832 N N . ASP A 1 110 ? 8.133 19.125 -5.191 1 93.5 110 ASP A N 1
ATOM 833 C CA . ASP A 1 110 ? 8.977 20.172 -4.613 1 93.5 110 ASP A CA 1
ATOM 834 C C . ASP A 1 110 ? 9.125 19.984 -3.104 1 93.5 110 ASP A C 1
ATOM 836 O O . ASP A 1 110 ? 9.883 20.703 -2.453 1 93.5 110 ASP A O 1
ATOM 840 N N . GLY A 1 111 ? 8.344 19.109 -2.559 1 94.5 111 GLY A N 1
ATOM 841 C CA . GLY A 1 111 ? 8.508 18.75 -1.16 1 94.5 111 GLY A CA 1
ATOM 842 C C . GLY A 1 111 ? 7.602 19.531 -0.228 1 94.5 111 GLY A C 1
ATOM 843 O O . GLY A 1 111 ? 7.719 19.422 0.995 1 94.5 111 GLY A O 1
ATOM 844 N N . TYR A 1 112 ? 6.727 20.391 -0.761 1 97.25 112 TYR A N 1
ATOM 845 C CA . TYR A 1 112 ? 5.789 21.094 0.102 1 97.25 112 TYR A CA 1
ATOM 846 C C . TYR A 1 112 ? 4.832 20.141 0.787 1 97.25 112 TYR A C 1
ATOM 848 O O . TYR A 1 112 ? 4.469 20.328 1.949 1 97.25 112 TYR A O 1
ATOM 856 N N . ILE A 1 113 ? 4.367 19.172 0.046 1 98 113 ILE A N 1
ATOM 857 C CA . ILE A 1 113 ? 3.574 18.078 0.599 1 98 113 ILE A CA 1
ATOM 858 C C . ILE A 1 113 ? 4.391 16.781 0.582 1 98 113 ILE A C 1
ATOM 860 O O . ILE A 1 113 ? 4.922 16.391 -0.459 1 98 113 ILE A O 1
ATOM 864 N N . LYS A 1 114 ? 4.551 16.141 1.69 1 97.88 114 LYS A N 1
ATOM 865 C CA . LYS A 1 114 ? 5.266 14.875 1.803 1 97.88 114 LYS A CA 1
ATOM 866 C C . LYS A 1 114 ? 4.363 13.781 2.363 1 97.88 114 LYS A C 1
ATOM 868 O O . LYS A 1 114 ? 3.701 13.984 3.385 1 97.88 114 LYS A O 1
ATOM 873 N N . PHE A 1 115 ? 4.324 12.711 1.688 1 98.25 115 PHE A N 1
ATOM 874 C CA . PHE A 1 115 ? 3.67 11.516 2.209 1 98.25 115 PHE A CA 1
ATOM 875 C C . PHE A 1 115 ? 4.668 10.633 2.947 1 98.25 115 PHE A C 1
ATOM 877 O O . PHE A 1 115 ? 5.641 10.156 2.357 1 98.25 115 PHE A O 1
ATOM 884 N N . LEU A 1 116 ? 4.426 10.438 4.234 1 98.31 116 LEU A N 1
ATOM 885 C CA . LEU A 1 116 ? 5.402 9.797 5.105 1 98.31 116 LEU A CA 1
ATOM 886 C C . LEU A 1 116 ? 4.887 8.445 5.598 1 98.31 116 LEU A C 1
ATOM 888 O O . LEU A 1 116 ? 3.699 8.305 5.898 1 98.31 116 LEU A O 1
ATOM 892 N N . SER A 1 117 ? 5.812 7.562 5.742 1 97.38 117 SER A N 1
ATOM 893 C CA . SER A 1 117 ? 5.559 6.211 6.234 1 97.38 117 SER A CA 1
ATOM 894 C C . SER A 1 117 ? 5.918 6.082 7.711 1 97.38 117 SER A C 1
ATOM 896 O O . SER A 1 117 ? 7.043 6.395 8.109 1 97.38 117 SER A O 1
ATOM 898 N N . ASP A 1 118 ? 4.969 5.684 8.461 1 96.38 118 ASP A N 1
ATOM 899 C CA . ASP A 1 118 ? 5.184 5.207 9.82 1 96.38 118 ASP A CA 1
ATOM 900 C C . ASP A 1 118 ? 4.949 3.701 9.922 1 96.38 118 ASP A C 1
ATOM 902 O O . ASP A 1 118 ? 4.156 3.244 10.75 1 96.38 118 ASP A O 1
ATOM 906 N N . ALA A 1 119 ? 5.695 2.965 9.133 1 91.44 119 ALA A N 1
ATOM 907 C CA . ALA A 1 119 ? 5.438 1.541 8.938 1 91.44 119 ALA A CA 1
ATOM 908 C C . ALA A 1 119 ? 5.434 0.792 10.266 1 91.44 119 ALA A C 1
ATOM 910 O O . ALA A 1 119 ? 4.629 -0.12 10.469 1 91.44 119 ALA A O 1
ATOM 911 N N . GLY A 1 120 ? 6.262 1.128 11.148 1 88.94 120 GLY A N 1
ATOM 912 C CA . GLY A 1 120 ? 6.336 0.468 12.445 1 88.94 120 GLY A CA 1
ATOM 913 C C . GLY A 1 120 ? 5.348 1.02 13.453 1 88.94 120 GLY A C 1
ATOM 914 O O . GLY A 1 120 ? 5.277 0.542 14.586 1 88.94 120 GLY A O 1
ATOM 915 N N . ALA A 1 121 ? 4.625 2.072 13.094 1 92.19 121 ALA A N 1
ATOM 916 C CA . ALA A 1 121 ? 3.615 2.748 13.898 1 92.19 121 ALA A CA 1
ATOM 917 C C . ALA A 1 121 ? 4.234 3.365 15.148 1 92.19 121 ALA A C 1
ATOM 919 O O . ALA A 1 121 ? 3.551 3.562 16.156 1 92.19 121 ALA A O 1
ATOM 920 N N . GLU A 1 122 ? 5.539 3.539 15.148 1 94 122 GLU A N 1
ATOM 921 C CA . GLU A 1 122 ? 6.223 4.07 16.328 1 94 122 GLU A CA 1
ATOM 922 C C . GLU A 1 122 ? 5.852 5.531 16.562 1 94 122 GLU A C 1
ATOM 924 O O . GLU A 1 122 ? 5.613 5.938 17.703 1 94 122 GLU A O 1
ATOM 929 N N . TRP A 1 123 ? 5.852 6.359 15.523 1 97 123 TRP A N 1
ATOM 930 C CA . TRP A 1 123 ? 5.492 7.77 15.641 1 97 123 TRP A CA 1
ATOM 931 C C . TRP A 1 123 ? 4.047 7.926 16.109 1 97 123 TRP A C 1
ATOM 933 O O . TRP A 1 123 ? 3.764 8.688 17.031 1 97 123 TRP A O 1
ATOM 943 N N . LEU A 1 124 ? 3.16 7.18 15.484 1 96.5 124 LEU A N 1
ATOM 944 C CA . LEU A 1 124 ? 1.736 7.25 15.797 1 96.5 124 LEU A CA 1
ATOM 945 C C . LEU A 1 124 ? 1.476 6.84 17.234 1 96.5 124 LEU A C 1
ATOM 947 O O . LEU A 1 124 ? 0.653 7.453 17.922 1 96.5 124 LEU A O 1
ATOM 951 N N . ASN A 1 125 ? 2.121 5.75 17.625 1 95.12 125 ASN A N 1
ATOM 952 C CA . ASN A 1 125 ? 1.978 5.301 19.016 1 95.12 125 ASN A CA 1
ATOM 953 C C . ASN A 1 125 ? 2.4 6.383 20 1 95.12 125 ASN A C 1
ATOM 955 O O . ASN A 1 125 ? 1.682 6.668 20.953 1 95.12 125 ASN A O 1
ATOM 959 N N . GLU A 1 126 ? 3.551 6.996 19.75 1 96.94 126 GLU A N 1
ATOM 960 C CA . GLU A 1 126 ? 4.031 8.055 20.625 1 96.94 126 GLU A CA 1
ATOM 961 C C . GLU A 1 126 ? 3.088 9.258 20.609 1 96.94 126 GLU A C 1
ATOM 963 O O . GLU A 1 126 ? 2.898 9.922 21.641 1 96.94 126 GLU A O 1
ATOM 968 N N . ALA A 1 127 ? 2.523 9.539 19.469 1 97.56 127 ALA A N 1
ATOM 969 C CA . ALA A 1 127 ? 1.61 10.664 19.312 1 97.56 127 ALA A CA 1
ATOM 970 C C . ALA A 1 127 ? 0.251 10.359 19.938 1 97.56 127 ALA A C 1
ATOM 972 O O . ALA A 1 127 ? -0.565 11.266 20.141 1 97.56 127 ALA A O 1
ATOM 973 N N . GLY A 1 128 ? -0.028 9.109 20.25 1 96.81 128 GLY A N 1
ATOM 974 C CA . GLY A 1 128 ? -1.348 8.711 20.703 1 96.81 128 GLY A CA 1
ATOM 975 C C . GLY A 1 128 ? -2.402 8.758 19.609 1 96.81 128 GLY A C 1
ATOM 976 O O . GLY A 1 128 ? -3.5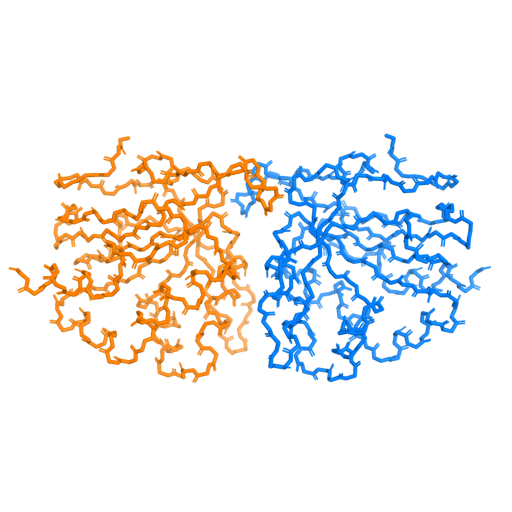66 9.07 19.891 1 96.81 128 GLY A O 1
ATOM 977 N N . LEU A 1 129 ? -2.021 8.555 18.406 1 96.38 129 LEU A N 1
ATOM 978 C CA . LEU A 1 129 ? -2.928 8.68 17.266 1 96.38 129 LEU A CA 1
ATOM 979 C C . LEU A 1 129 ? -3.049 7.348 16.531 1 96.38 129 LEU A C 1
ATOM 981 O O . LEU A 1 129 ? -3.461 7.316 15.367 1 96.38 129 LEU A O 1
ATOM 985 N N . ASP A 1 130 ? -2.594 6.262 17.141 1 92.88 130 ASP A N 1
ATOM 986 C CA . ASP A 1 130 ? -2.809 4.93 16.578 1 92.88 130 ASP A CA 1
ATOM 987 C C . ASP A 1 130 ? -4.18 4.383 16.969 1 92.88 130 ASP A C 1
ATOM 989 O O . ASP A 1 130 ? -4.703 4.715 18.031 1 92.88 130 ASP A O 1
ATOM 993 N N . MET A 1 131 ? -4.797 3.646 16.141 1 89.12 131 MET A N 1
ATOM 994 C CA . MET A 1 131 ? -6.039 2.936 16.422 1 89.12 131 MET A CA 1
ATOM 995 C C . MET A 1 131 ? -5.98 1.501 15.914 1 89.12 131 MET A C 1
ATOM 997 O O . MET A 1 131 ? -5.309 1.224 14.914 1 89.12 131 MET A O 1
ATOM 1001 N N . GLU A 1 132 ? -6.582 0.714 16.656 1 82.31 132 GLU A N 1
ATOM 1002 C CA . GLU A 1 132 ? -6.777 -0.667 16.234 1 82.31 132 GLU A CA 1
ATOM 1003 C C . GLU A 1 132 ? -8.195 -0.894 15.719 1 82.31 132 GLU A C 1
ATOM 1005 O O . GLU A 1 132 ? -9.164 -0.719 16.469 1 82.31 132 GLU A O 1
ATOM 1010 N N . ALA A 1 133 ? -8.367 -1.083 14.453 1 72 133 ALA A N 1
ATOM 1011 C CA . ALA A 1 133 ? -9.695 -1.201 13.852 1 72 133 ALA A CA 1
ATOM 1012 C C . ALA A 1 133 ? -10.156 -2.658 13.812 1 72 133 ALA A C 1
ATOM 1014 O O . ALA A 1 133 ? -11.32 -2.941 13.531 1 72 133 ALA A O 1
ATOM 1015 N N . ASN A 1 134 ? -9.5 -3.615 14.422 1 75.75 134 ASN A N 1
ATOM 1016 C CA . ASN A 1 134 ? -9.867 -5.02 14.297 1 75.75 134 ASN A CA 1
ATOM 1017 C C . ASN A 1 134 ? -10.328 -5.355 12.883 1 75.75 134 ASN A C 1
ATOM 1019 O O . ASN A 1 134 ? -11.367 -5.988 12.695 1 75.75 134 ASN A O 1
ATOM 1023 N N . ASP A 1 135 ? -9.789 -4.852 11.898 1 78.31 135 ASP A N 1
ATOM 1024 C CA . ASP A 1 135 ? -10.086 -5.047 10.484 1 78.31 135 ASP A CA 1
ATOM 1025 C C . ASP A 1 135 ? -9.156 -6.09 9.867 1 78.31 135 ASP A C 1
ATOM 1027 O O . ASP A 1 135 ? -7.941 -6.027 10.039 1 78.31 135 ASP A O 1
ATOM 1031 N N . PRO A 1 136 ? -9.758 -7.023 9.25 1 79.94 136 PRO A N 1
ATOM 1032 C CA . PRO A 1 136 ? -8.938 -8.102 8.68 1 79.94 136 PRO A CA 1
ATOM 1033 C C . PRO A 1 136 ? -8.078 -7.625 7.512 1 79.94 136 PRO A C 1
ATOM 1035 O O . PRO A 1 136 ? -7.238 -8.383 7.016 1 79.94 136 PRO A O 1
ATOM 1038 N N . PHE A 1 137 ? -8.148 -6.371 7.145 1 82.25 137 PHE A N 1
ATOM 1039 C CA . PHE A 1 137 ? -7.469 -5.871 5.957 1 82.25 137 PHE A CA 1
ATOM 1040 C C . PHE A 1 137 ? -6.145 -5.211 6.332 1 82.25 137 PHE A C 1
ATOM 1042 O O . PHE A 1 137 ? -5.41 -4.75 5.461 1 82.25 137 PHE A O 1
ATOM 1049 N N . VAL A 1 138 ? -5.879 -5.191 7.613 1 77.62 138 VAL A N 1
ATOM 1050 C CA . VAL A 1 138 ? -4.633 -4.598 8.086 1 77.62 138 VAL A CA 1
ATOM 1051 C C . VAL A 1 138 ? -3.949 -5.547 9.07 1 77.62 138 VAL A C 1
ATOM 1053 O O . VAL A 1 138 ? -4.605 -6.145 9.922 1 77.62 138 VAL A O 1
ATOM 1056 N N . LYS A 1 139 ? -2.686 -5.676 8.836 1 70.88 139 LYS A N 1
ATOM 1057 C CA . LYS A 1 139 ? -1.927 -6.52 9.758 1 70.88 139 LYS A CA 1
ATOM 1058 C C . LYS A 1 139 ? -1.922 -5.93 11.164 1 70.88 139 LYS A C 1
ATOM 1060 O O . LYS A 1 139 ? -1.581 -4.762 11.352 1 70.88 139 LYS A O 1
ATOM 1065 N N . ASP A 1 140 ? -2.25 -6.68 12.117 1 76.19 140 ASP A N 1
ATOM 1066 C CA . ASP A 1 140 ? -2.303 -6.371 13.547 1 76.19 140 ASP A CA 1
ATOM 1067 C C . ASP A 1 140 ? -3.371 -5.32 13.844 1 76.19 140 ASP A C 1
ATOM 1069 O O . ASP A 1 140 ? -3.49 -4.848 14.977 1 76.19 140 ASP A O 1
ATOM 1073 N N . GLY A 1 141 ? -3.953 -4.863 12.867 1 79.69 141 GLY A N 1
ATOM 1074 C CA . GLY A 1 141 ? -5.117 -4.012 13.039 1 79.69 141 GLY A CA 1
ATOM 1075 C C . GLY A 1 141 ? -4.762 -2.566 13.344 1 79.69 141 GLY A C 1
ATOM 1076 O O . GLY A 1 141 ? -5.641 -1.758 13.648 1 79.69 141 GLY A O 1
ATOM 1077 N N . ILE A 1 142 ? -3.418 -2.197 13.297 1 87.31 142 ILE A N 1
ATOM 1078 C CA . ILE A 1 142 ? -3.018 -0.853 13.703 1 87.31 142 ILE A CA 1
ATOM 1079 C C . ILE A 1 142 ? -3.158 0.103 12.516 1 87.31 142 ILE A C 1
ATOM 1081 O O . ILE A 1 142 ? -2.627 -0.155 11.438 1 87.31 142 ILE A O 1
ATOM 1085 N N . ARG A 1 143 ? -3.877 1.101 12.688 1 91.5 143 ARG A N 1
ATOM 1086 C CA . ARG A 1 143 ? -4.082 2.178 11.727 1 91.5 143 ARG A CA 1
ATOM 1087 C C . ARG A 1 143 ? -3.9 3.541 12.383 1 91.5 143 ARG A C 1
ATOM 1089 O O . ARG A 1 143 ? -3.896 3.648 13.609 1 91.5 143 ARG A O 1
ATOM 1096 N N . GLY A 1 144 ? -3.637 4.5 11.641 1 93.62 144 GLY A N 1
ATOM 1097 C CA . GLY A 1 144 ? -3.674 5.859 12.156 1 93.62 144 GLY A CA 1
ATOM 1098 C C . GLY A 1 144 ? -5.082 6.363 12.406 1 93.62 144 GLY A C 1
ATOM 1099 O O . GLY A 1 144 ? -5.996 6.082 11.625 1 93.62 144 GLY A O 1
ATOM 1100 N N . SER A 1 145 ? -5.254 6.992 13.516 1 94.69 145 SER A N 1
ATOM 1101 C CA . SER A 1 145 ? -6.492 7.734 13.727 1 94.69 145 SER A CA 1
ATOM 1102 C C . SER A 1 145 ? -6.562 8.961 12.828 1 94.69 145 SER A C 1
ATOM 1104 O O . SER A 1 145 ? -5.695 9.836 12.898 1 94.69 145 SER A O 1
ATOM 1106 N N . ARG A 1 146 ? -7.57 8.93 12.039 1 96.56 146 ARG A N 1
ATOM 1107 C CA . ARG A 1 146 ? -7.672 10.07 11.141 1 96.56 146 ARG A CA 1
ATOM 1108 C C . ARG A 1 146 ? -7.656 11.383 11.914 1 96.56 146 ARG A C 1
ATOM 1110 O O . ARG A 1 146 ? -8.492 11.602 12.797 1 96.56 146 ARG A O 1
ATOM 1117 N N . SER A 1 147 ? -6.711 12.289 11.555 1 97.62 147 SER A N 1
ATOM 1118 C CA . SER A 1 147 ? -6.547 13.508 12.344 1 97.62 147 SER A CA 1
ATOM 1119 C C . SER A 1 147 ? -5.789 14.578 11.562 1 97.62 147 SER A C 1
ATOM 1121 O O . SER A 1 147 ? -5.164 14.281 10.539 1 97.62 147 SER A O 1
ATOM 1123 N N . ALA A 1 148 ? -5.93 15.789 11.961 1 98.44 148 ALA A N 1
ATOM 1124 C CA . ALA A 1 148 ? -5.145 16.953 11.531 1 98.44 148 ALA A CA 1
ATOM 1125 C C . ALA A 1 148 ? -4.492 17.641 12.727 1 98.44 148 ALA A C 1
ATOM 1127 O O . ALA A 1 148 ? -5.145 17.875 13.75 1 98.44 148 ALA A O 1
ATOM 1128 N N . ILE A 1 149 ? -3.219 17.891 12.633 1 98.62 149 ILE A N 1
ATOM 1129 C CA . ILE A 1 149 ? -2.471 18.609 13.672 1 98.62 149 ILE A CA 1
ATOM 1130 C C . ILE A 1 149 ? -1.815 19.844 13.078 1 98.62 149 ILE A C 1
ATOM 1132 O O . ILE A 1 149 ? -1.195 19.781 12.016 1 98.62 149 ILE A O 1
ATOM 1136 N N . LEU A 1 150 ? -1.934 20.938 13.75 1 98.62 150 LEU A N 1
ATOM 1137 C CA . LEU A 1 150 ? -1.246 22.172 13.383 1 98.62 150 LEU A CA 1
ATOM 1138 C C . LEU A 1 150 ? -0.206 22.547 14.438 1 98.62 150 LEU A C 1
ATOM 1140 O O . LEU A 1 150 ? -0.479 22.469 15.633 1 98.62 150 LEU A O 1
ATOM 1144 N N . THR A 1 151 ? 0.944 22.812 14.039 1 98.44 151 THR A N 1
ATOM 1145 C CA . THR A 1 151 ? 1.939 23.422 14.914 1 98.44 151 THR A CA 1
ATOM 1146 C C . THR A 1 151 ? 2.15 24.891 14.562 1 98.44 151 THR A C 1
ATOM 1148 O O . THR A 1 151 ? 1.941 25.297 13.422 1 98.44 151 THR A O 1
ATOM 1151 N N . ASP A 1 152 ? 2.572 25.703 15.57 1 97.69 152 ASP A N 1
ATOM 1152 C CA . ASP A 1 152 ? 2.895 27.094 15.312 1 97.69 152 ASP A CA 1
ATOM 1153 C C . ASP A 1 152 ? 4.348 27.266 14.875 1 97.69 152 ASP A C 1
ATOM 1155 O O . ASP A 1 152 ? 5.051 26.266 14.664 1 97.69 152 ASP A O 1
ATOM 1159 N N . GLY A 1 153 ? 4.77 28.469 14.641 1 97.31 153 GLY A N 1
ATOM 1160 C CA . GLY A 1 153 ? 6.102 28.766 14.133 1 97.31 153 GLY A CA 1
ATOM 1161 C C . GLY A 1 153 ? 7.211 28.297 15.055 1 97.31 153 GLY A C 1
ATOM 1162 O O . GLY A 1 153 ? 8.367 28.172 14.633 1 97.31 153 GLY A O 1
ATOM 1163 N N . LYS A 1 154 ? 6.898 28 16.344 1 97.25 154 LYS A N 1
ATOM 1164 C CA . LYS A 1 154 ? 7.875 27.531 17.312 1 97.25 154 LYS A CA 1
ATOM 1165 C C . LYS A 1 154 ? 7.828 26.016 17.469 1 97.25 154 LYS A C 1
ATOM 1167 O O . LYS A 1 154 ? 8.523 25.453 18.312 1 97.25 154 LYS A O 1
ATOM 1172 N N . GLY A 1 155 ? 6.965 25.359 16.688 1 97.19 155 GLY A N 1
ATOM 1173 C CA . GLY A 1 155 ? 6.875 23.906 16.703 1 97.19 155 GLY A CA 1
ATOM 1174 C C . GLY A 1 155 ? 5.953 23.375 17.797 1 97.19 155 GLY A C 1
ATOM 1175 O O . GLY A 1 155 ? 5.992 22.188 18.125 1 97.19 155 GLY A O 1
ATOM 1176 N N . LYS A 1 156 ? 5.184 24.281 18.328 1 97.88 156 LYS A N 1
ATOM 1177 C CA . LYS A 1 156 ? 4.223 23.859 19.344 1 97.88 156 LYS A CA 1
ATOM 1178 C C . LYS A 1 156 ? 2.867 23.531 18.719 1 97.88 156 LYS A C 1
ATOM 1180 O O . LYS A 1 156 ? 2.393 24.266 17.844 1 97.88 156 LYS A O 1
ATOM 1185 N N . VAL A 1 157 ? 2.258 22.438 19.188 1 98.5 157 VAL A N 1
ATOM 1186 C CA . VAL A 1 157 ? 0.95 22.031 18.688 1 98.5 157 VAL A CA 1
ATOM 1187 C C . VAL A 1 157 ? -0.106 23.062 19.094 1 98.5 157 VAL A C 1
ATOM 1189 O O . VAL A 1 157 ? -0.197 23.422 20.281 1 98.5 157 VAL A O 1
ATOM 1192 N N . VAL A 1 158 ? -0.947 23.5 18.172 1 97.94 158 VAL A N 1
ATOM 1193 C CA . VAL A 1 158 ? -1.977 24.5 18.469 1 97.94 158 VAL A CA 1
ATOM 1194 C C . VAL A 1 158 ? -3.354 23.922 18.141 1 97.94 158 VAL A C 1
ATOM 1196 O O . VAL A 1 158 ? -4.375 24.469 18.562 1 97.94 158 VAL A O 1
ATOM 1199 N N . TYR A 1 159 ? -3.42 22.844 17.391 1 98.12 159 TYR A N 1
ATOM 1200 C CA . TYR A 1 159 ? -4.676 22.188 17.031 1 98.12 159 TYR A CA 1
ATOM 1201 C C . TYR A 1 159 ? -4.477 20.688 16.859 1 98.12 159 TYR A C 1
ATOM 1203 O O . TYR A 1 159 ? -3.473 20.25 16.297 1 98.12 159 TYR A O 1
ATOM 1211 N N . VAL A 1 160 ? -5.328 19.906 17.453 1 98.19 160 VAL A N 1
ATOM 1212 C CA . VAL A 1 160 ? -5.426 18.469 17.219 1 98.19 160 VAL A CA 1
ATOM 1213 C C . VAL A 1 160 ? -6.875 18.094 16.922 1 98.19 160 VAL A C 1
ATOM 1215 O O . VAL A 1 160 ? -7.719 18.078 17.828 1 98.19 160 VAL A O 1
ATOM 1218 N N . GLY A 1 161 ? -7.184 17.859 15.695 1 97.5 161 GLY A N 1
ATOM 1219 C CA . GLY A 1 161 ? -8.5 17.391 15.273 1 97.5 161 GLY A CA 1
ATOM 1220 C C . GLY A 1 161 ? -8.523 15.922 14.922 1 97.5 161 GLY A C 1
ATOM 1221 O O . GLY A 1 161 ? -8.062 15.523 13.852 1 97.5 161 GLY A O 1
ATOM 1222 N N . VAL A 1 162 ? -9.102 15.109 15.82 1 96.25 162 VAL A N 1
ATOM 1223 C CA . VAL A 1 162 ? -9.211 13.672 15.602 1 96.25 162 VAL A CA 1
ATOM 1224 C C . VAL A 1 162 ? -10.641 13.32 15.188 1 96.25 162 VAL A C 1
ATOM 1226 O O . VAL A 1 162 ? -11.602 13.805 15.789 1 96.25 162 VAL A O 1
ATOM 1229 N N . ASP A 1 163 ? -10.75 12.555 14.164 1 95.62 163 ASP A N 1
ATOM 1230 C CA . ASP A 1 163 ? -12.07 12.102 13.727 1 95.62 163 ASP A CA 1
ATOM 1231 C C . ASP A 1 163 ? -12.531 10.906 14.562 1 95.62 163 ASP A C 1
ATOM 1233 O O . ASP A 1 163 ? -11.719 10.078 14.984 1 95.62 163 ASP A O 1
ATOM 1237 N N . SER A 1 164 ? -13.82 10.82 14.781 1 88.88 164 SER A N 1
ATOM 1238 C CA . SER A 1 164 ? -14.406 9.867 15.719 1 88.88 164 SER A CA 1
ATOM 1239 C C . SER A 1 164 ? -14.297 8.445 15.188 1 88.88 164 SER A C 1
ATOM 1241 O O . SER A 1 164 ? -14.258 7.484 15.961 1 88.88 164 SER A O 1
ATOM 1243 N N . ASN A 1 165 ? -14.445 8.281 13.922 1 84.06 165 ASN A N 1
ATOM 1244 C CA . ASN A 1 165 ? -14.305 6.961 13.305 1 84.06 165 ASN A CA 1
ATOM 1245 C C . ASN A 1 165 ? -13.586 7.039 11.961 1 84.06 165 ASN A C 1
ATOM 1247 O O . ASN A 1 165 ? -13.375 8.133 11.43 1 84.06 165 ASN A O 1
ATOM 1251 N N . PRO A 1 166 ? -13.18 5.906 11.461 1 80.12 166 PRO A N 1
ATOM 1252 C CA . PRO A 1 166 ? -12.328 5.879 10.266 1 80.12 166 PRO A CA 1
ATOM 1253 C C . PRO A 1 166 ? -13.07 6.285 9 1 80.12 166 PRO A C 1
ATOM 1255 O O . PRO A 1 166 ? -12.445 6.527 7.965 1 80.12 166 PRO A O 1
ATOM 1258 N N . VAL A 1 167 ? -14.328 6.402 9.078 1 82.44 167 VAL A N 1
ATOM 1259 C CA . VAL A 1 167 ? -15.102 6.68 7.871 1 82.44 167 VAL A CA 1
ATOM 1260 C C . VAL A 1 167 ? -15.43 8.172 7.801 1 82.44 167 VAL A C 1
ATOM 1262 O O . VAL A 1 167 ? -15.516 8.742 6.715 1 82.44 167 VAL A O 1
ATOM 1265 N N . ASN A 1 168 ? -15.445 8.82 8.922 1 88.19 168 ASN A N 1
ATOM 1266 C CA . ASN A 1 168 ? -15.844 10.219 8.984 1 88.19 168 ASN A CA 1
ATOM 1267 C C . ASN A 1 168 ? -14.648 11.156 8.805 1 88.19 168 ASN A C 1
ATOM 1269 O O . ASN A 1 168 ? -13.547 10.844 9.258 1 88.19 168 ASN A O 1
ATOM 1273 N N . VAL A 1 169 ? -14.875 12.195 8.102 1 94.62 169 VAL A N 1
ATOM 1274 C CA . VAL A 1 169 ? -13.945 13.305 7.957 1 94.62 169 VAL A CA 1
ATOM 1275 C C . VAL A 1 169 ? -14.586 14.594 8.469 1 94.62 169 VAL A C 1
ATOM 1277 O O . VAL A 1 169 ? -15.391 15.211 7.77 1 94.62 169 VAL A O 1
ATOM 1280 N N . ASP A 1 170 ? -14.25 14.906 9.688 1 95.5 170 ASP A N 1
ATOM 1281 C CA . ASP A 1 170 ? -14.875 16.047 10.344 1 95.5 170 ASP A CA 1
ATOM 1282 C C . ASP A 1 170 ? -13.82 17.016 10.891 1 95.5 170 ASP A C 1
ATOM 1284 O O . ASP A 1 170 ? -13.445 17.984 10.219 1 95.5 170 ASP A O 1
ATOM 1288 N N . ASN A 1 171 ? -13.188 16.656 11.945 1 96.31 171 ASN A N 1
ATOM 1289 C CA . ASN A 1 171 ? -12.234 17.516 12.633 1 96.31 171 ASN A CA 1
ATOM 1290 C C . ASN A 1 171 ? -10.906 17.609 11.875 1 96.31 171 ASN A C 1
ATOM 1292 O O . ASN A 1 171 ? -10.109 18.516 12.109 1 96.31 171 ASN A O 1
ATOM 1296 N N . SER A 1 172 ? -10.695 16.672 11.008 1 97.69 172 SER A N 1
ATOM 1297 C CA . SER A 1 172 ? -9.477 16.656 10.211 1 97.69 172 SER A CA 1
ATOM 1298 C C . SER A 1 172 ? -9.703 17.234 8.82 1 97.69 172 SER A C 1
ATOM 1300 O O . SER A 1 172 ? -8.773 17.344 8.023 1 97.69 172 SER A O 1
ATOM 1302 N N . SER A 1 173 ? -10.938 17.656 8.531 1 97.56 173 SER A N 1
ATOM 1303 C CA . SER A 1 173 ? -11.281 18.141 7.199 1 97.56 173 SER A CA 1
ATOM 1304 C C . SER A 1 173 ? -10.539 19.422 6.863 1 97.56 173 SER A C 1
ATOM 1306 O O . SER A 1 173 ? -10.07 20.141 7.758 1 97.56 173 SER A O 1
ATOM 1308 N N . PHE A 1 174 ? -10.375 19.688 5.52 1 97.94 174 PHE A N 1
ATOM 1309 C CA . PHE A 1 174 ? -9.758 20.922 5.066 1 97.94 174 PHE A CA 1
ATOM 1310 C C . PHE A 1 174 ? -10.484 22.125 5.645 1 97.94 174 PHE A C 1
ATOM 1312 O O . PHE A 1 174 ? -9.852 23.094 6.086 1 97.94 174 PHE A O 1
ATOM 1319 N N . GLU A 1 175 ? -11.773 22.047 5.633 1 96.06 175 GLU A N 1
ATOM 1320 C CA . GLU A 1 175 ? -12.586 23.141 6.152 1 96.06 175 GLU A CA 1
ATOM 1321 C C . GLU A 1 175 ? -12.281 23.406 7.625 1 96.06 175 GLU A C 1
ATOM 1323 O O . GLU A 1 175 ? -12.164 24.562 8.039 1 96.06 175 GLU A O 1
ATOM 1328 N N . ALA A 1 176 ? -12.242 22.359 8.406 1 96.81 176 ALA A N 1
ATOM 1329 C CA . ALA A 1 176 ? -11.953 22.5 9.836 1 96.81 176 ALA A CA 1
ATOM 1330 C C . ALA A 1 176 ? -10.586 23.141 10.055 1 96.81 176 ALA A C 1
ATOM 1332 O O . ALA A 1 176 ? -10.43 24.016 10.914 1 96.81 176 ALA A O 1
ATOM 1333 N N . VAL A 1 177 ? -9.578 22.672 9.297 1 97.62 177 VAL A N 1
ATOM 1334 C CA . VAL A 1 177 ? -8.211 23.188 9.406 1 97.62 177 VAL A CA 1
ATOM 1335 C C . VAL A 1 1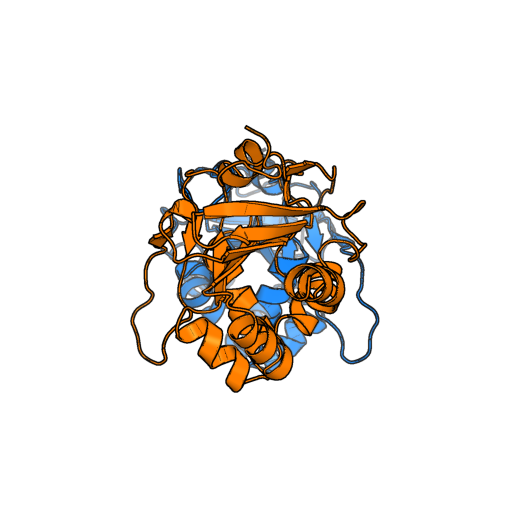77 ? -8.188 24.656 9.023 1 97.62 177 VAL A C 1
ATOM 1337 O O . VAL A 1 177 ? -7.559 25.469 9.711 1 97.62 177 VAL A O 1
ATOM 1340 N N . LEU A 1 178 ? -8.844 25 7.914 1 96 178 LEU A N 1
ATOM 1341 C CA . LEU A 1 178 ? -8.875 26.375 7.457 1 96 178 LEU A CA 1
ATOM 1342 C C . LEU A 1 178 ? -9.508 27.281 8.508 1 96 178 LEU A C 1
ATOM 1344 O O . LEU A 1 178 ? -9.062 28.422 8.703 1 96 178 LEU A O 1
ATOM 1348 N N . LEU A 1 179 ? -10.57 26.812 9.109 1 95.25 179 LEU A N 1
ATOM 1349 C CA . LEU A 1 179 ? -11.219 27.562 10.172 1 95.25 179 LEU A CA 1
ATOM 1350 C C . LEU A 1 179 ? -10.25 27.859 11.312 1 95.25 179 LEU A C 1
ATOM 1352 O O . LEU A 1 179 ? -10.242 28.953 11.859 1 95.25 179 LEU A O 1
ATOM 1356 N N . GLU A 1 180 ? -9.469 26.859 11.656 1 94.88 180 GLU A N 1
ATOM 1357 C CA . GLU A 1 180 ? -8.492 27.016 12.727 1 94.88 180 GLU A CA 1
ATOM 1358 C C . GLU A 1 180 ? -7.402 28.016 12.328 1 94.88 180 GLU A C 1
ATOM 1360 O O . GLU A 1 180 ? -6.887 28.75 13.18 1 94.88 180 GLU A O 1
ATOM 1365 N N . LEU A 1 181 ? -6.977 28.047 11.07 1 95 181 LEU A N 1
ATOM 1366 C CA . LEU A 1 181 ? -5.914 28.922 10.578 1 95 181 LEU A CA 1
ATOM 1367 C C . LEU A 1 181 ? -6.398 30.359 10.461 1 95 181 LEU A C 1
ATOM 1369 O O . LEU A 1 181 ? -5.594 31.297 10.469 1 95 181 LEU A O 1
ATOM 1373 N N . SER A 1 182 ? -7.656 30.5 10.266 1 89.62 182 SER A N 1
ATOM 1374 C CA . SER A 1 182 ? -8.227 31.844 10.133 1 89.62 182 SER A CA 1
ATOM 1375 C C . SER A 1 182 ? -8.438 32.5 11.492 1 89.62 182 SER A C 1
ATOM 1377 O O . SER A 1 182 ? -8.711 33.688 11.57 1 89.62 182 SER A O 1
ATOM 1379 N N . ASN A 1 183 ? -8.383 31.688 12.523 1 78.75 183 ASN A N 1
ATOM 1380 C CA . ASN A 1 183 ? -8.539 32.219 13.875 1 78.75 183 ASN A CA 1
ATOM 1381 C C . ASN A 1 183 ? -7.203 32.719 14.438 1 78.75 183 ASN A C 1
ATOM 1383 O O . ASN A 1 183 ? -7.164 33.688 15.188 1 78.75 183 ASN A O 1
ATOM 1387 N N . MET B 1 1 ? 1.29 -26.234 7.785 1 66.62 1 MET B N 1
ATOM 1388 C CA . MET B 1 1 ? 1.996 -27.109 6.863 1 66.62 1 MET B CA 1
ATOM 1389 C C . MET B 1 1 ? 2.656 -26.312 5.742 1 66.62 1 MET B C 1
ATOM 1391 O O . MET B 1 1 ? 2.066 -25.375 5.219 1 66.62 1 MET B O 1
ATOM 1395 N N . THR B 1 2 ? 3.984 -26.391 5.496 1 88 2 THR B N 1
ATOM 1396 C CA . THR B 1 2 ? 4.801 -25.734 4.477 1 88 2 THR B CA 1
ATOM 1397 C C . THR B 1 2 ? 4.484 -26.297 3.092 1 88 2 THR B C 1
ATOM 1399 O O . THR B 1 2 ? 4.309 -27.516 2.93 1 88 2 THR B O 1
ATOM 1402 N N . VAL B 1 3 ? 4.156 -25.469 2.189 1 96.56 3 VAL B N 1
ATOM 1403 C CA . VAL B 1 3 ? 3.824 -25.906 0.836 1 96.56 3 VAL B CA 1
ATOM 1404 C C . VAL B 1 3 ? 5.008 -26.641 0.224 1 96.56 3 VAL B C 1
ATOM 1406 O O . VAL B 1 3 ? 6.148 -26.188 0.307 1 96.56 3 VAL B O 1
ATOM 1409 N N . GLU B 1 4 ? 4.762 -27.781 -0.278 1 96.75 4 GLU B N 1
ATOM 1410 C CA . GLU B 1 4 ? 5.746 -28.609 -0.963 1 96.75 4 GLU B CA 1
ATOM 1411 C C . GLU B 1 4 ? 5.098 -29.438 -2.066 1 96.75 4 GLU B C 1
ATOM 1413 O O . GLU B 1 4 ? 3.871 -29.562 -2.125 1 96.75 4 GLU B O 1
ATOM 1418 N N . LYS B 1 5 ? 5.957 -29.984 -2.918 1 96.81 5 LYS B N 1
ATOM 1419 C CA . LYS B 1 5 ? 5.422 -30.828 -3.982 1 96.81 5 LYS B CA 1
ATOM 1420 C C . LYS B 1 5 ? 4.531 -31.938 -3.412 1 96.81 5 LYS B C 1
ATOM 1422 O O . LYS B 1 5 ? 4.891 -32.594 -2.428 1 96.81 5 LYS B O 1
ATOM 1427 N N . GLY B 1 6 ? 3.377 -32.062 -3.967 1 97.06 6 GLY B N 1
ATOM 1428 C CA . GLY B 1 6 ? 2.439 -33.094 -3.541 1 97.06 6 GLY B CA 1
ATOM 1429 C C . GLY B 1 6 ? 1.424 -32.594 -2.531 1 97.06 6 GLY B C 1
ATOM 1430 O O . GLY B 1 6 ? 0.373 -33.219 -2.342 1 97.06 6 GLY B O 1
ATOM 1431 N N . SER B 1 7 ? 1.67 -31.516 -1.879 1 97.19 7 SER B N 1
ATOM 1432 C CA . SER B 1 7 ? 0.759 -30.969 -0.884 1 97.19 7 SER B CA 1
ATOM 1433 C C . SER B 1 7 ? -0.339 -30.141 -1.542 1 97.19 7 SER B C 1
ATOM 1435 O O . SER B 1 7 ? -0.341 -29.953 -2.762 1 97.19 7 SER B O 1
ATOM 1437 N N . THR B 1 8 ? -1.317 -29.781 -0.741 1 96.56 8 THR B N 1
ATOM 1438 C CA . THR B 1 8 ? -2.32 -28.797 -1.16 1 96.56 8 THR B CA 1
ATOM 1439 C C . THR B 1 8 ? -1.984 -27.406 -0.626 1 96.56 8 THR B C 1
ATOM 1441 O O . THR B 1 8 ? -1.172 -27.281 0.291 1 96.56 8 THR B O 1
ATOM 1444 N N . LEU B 1 9 ? -2.51 -26.422 -1.274 1 97.81 9 LEU B N 1
ATOM 1445 C CA . LEU B 1 9 ? -2.338 -25.062 -0.773 1 97.81 9 LEU B CA 1
ATOM 1446 C C . LEU B 1 9 ? -3.125 -24.859 0.517 1 97.81 9 LEU B C 1
ATOM 1448 O O . LEU B 1 9 ? -4.109 -25.562 0.768 1 97.81 9 LEU B O 1
ATOM 1452 N N . PRO B 1 10 ? -2.682 -23.938 1.358 1 97.44 10 PRO B N 1
ATOM 1453 C CA . PRO B 1 10 ? -3.473 -23.594 2.545 1 97.44 1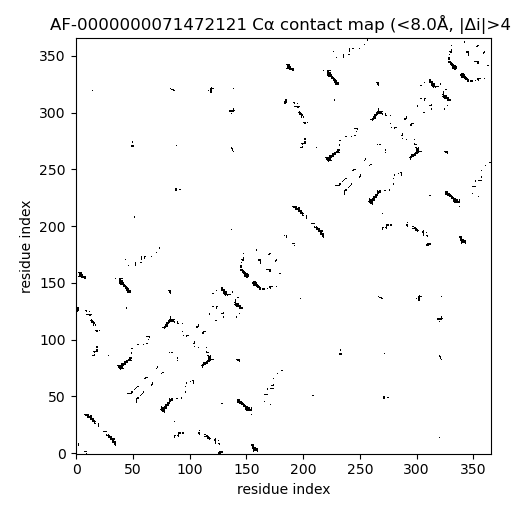0 PRO B CA 1
ATOM 1454 C C . PRO B 1 10 ? -4.863 -23.078 2.199 1 97.44 10 PRO B C 1
ATOM 1456 O O . PRO B 1 10 ? -5.047 -22.438 1.155 1 97.44 10 PRO B O 1
ATOM 1459 N N . SER B 1 11 ? -5.801 -23.266 3.117 1 96.44 11 SER B N 1
ATOM 1460 C CA . SER B 1 11 ? -7.176 -22.812 2.893 1 96.44 11 SER B CA 1
ATOM 1461 C C . SER B 1 11 ? -7.473 -21.531 3.652 1 96.44 11 SER B C 1
ATOM 1463 O O . SER B 1 11 ? -8.602 -21.047 3.637 1 96.44 11 SER B O 1
ATOM 1465 N N . LYS B 1 12 ? -6.5 -20.906 4.32 1 95.62 12 LYS B N 1
ATOM 1466 C CA . LYS B 1 12 ? -6.703 -19.641 5.023 1 95.62 12 LYS B CA 1
ATOM 1467 C C . LYS B 1 12 ? -7.234 -18.578 4.074 1 95.62 12 LYS B C 1
ATOM 1469 O O . LYS B 1 12 ? -6.805 -18.484 2.924 1 95.62 12 LYS B O 1
ATOM 1474 N N . PRO B 1 13 ? -8.023 -17.75 4.539 1 93.94 13 PRO B N 1
ATOM 1475 C CA . PRO B 1 13 ? -8.664 -16.75 3.67 1 93.94 13 PRO B CA 1
ATOM 1476 C C . PRO B 1 13 ? -7.691 -15.672 3.215 1 93.94 13 PRO B C 1
ATOM 1478 O O . PRO B 1 13 ? -6.832 -15.242 3.986 1 93.94 13 PRO B O 1
ATOM 1481 N N . LEU B 1 14 ? -7.812 -15.344 1.977 1 97.62 14 LEU B N 1
ATOM 1482 C CA . LEU B 1 14 ? -7.234 -14.156 1.356 1 97.62 14 LEU B CA 1
ATOM 1483 C C . LEU B 1 14 ? -8.328 -13.164 0.955 1 97.62 14 LEU B C 1
ATOM 1485 O O . LEU B 1 14 ? -9.516 -13.492 0.996 1 97.62 14 LEU B O 1
ATOM 1489 N N . TYR B 1 15 ? -7.965 -11.992 0.663 1 96.62 15 TYR B N 1
ATOM 1490 C CA . TYR B 1 15 ? -8.961 -10.984 0.327 1 96.62 15 TYR B CA 1
ATOM 1491 C C . TYR B 1 15 ? -8.672 -10.367 -1.035 1 96.62 15 TYR B C 1
ATOM 1493 O O . TYR B 1 15 ? -7.52 -10.094 -1.369 1 96.62 15 TYR B O 1
ATOM 1501 N N . HIS B 1 16 ? -9.758 -10.227 -1.809 1 96.75 16 HIS B N 1
ATOM 1502 C CA . HIS B 1 16 ? -9.672 -9.656 -3.146 1 96.75 16 HIS B CA 1
ATOM 1503 C C . HIS B 1 16 ? -10.57 -8.43 -3.283 1 96.75 16 HIS B C 1
ATOM 1505 O O . HIS B 1 16 ? -11.727 -8.461 -2.852 1 96.75 16 HIS B O 1
ATOM 1511 N N . LEU B 1 17 ? -10.07 -7.434 -3.764 1 94.75 17 LEU B N 1
ATOM 1512 C CA . LEU B 1 17 ? -10.852 -6.273 -4.18 1 94.75 17 LEU B CA 1
ATOM 1513 C C . LEU B 1 17 ? -10.703 -6.027 -5.676 1 94.75 17 LEU B C 1
ATOM 1515 O O . LEU B 1 17 ? -9.617 -5.684 -6.148 1 94.75 17 LEU B O 1
ATOM 1519 N N . SER B 1 18 ? -11.766 -6.227 -6.41 1 89.88 18 SER B N 1
ATOM 1520 C CA . SER B 1 18 ? -11.742 -6.117 -7.867 1 89.88 18 SER B CA 1
ATOM 1521 C C . SER B 1 18 ? -11.484 -4.68 -8.305 1 89.88 18 SER B C 1
ATOM 1523 O O . SER B 1 18 ? -11.852 -3.732 -7.609 1 89.88 18 SER B O 1
ATOM 1525 N N . PRO B 1 19 ? -10.828 -4.594 -9.422 1 86.12 19 PRO B N 1
ATOM 1526 C CA . PRO B 1 19 ? -10.633 -3.232 -9.93 1 86.12 19 PRO B CA 1
ATOM 1527 C C . PRO B 1 19 ? -11.953 -2.494 -10.148 1 86.12 19 PRO B C 1
ATOM 1529 O O . PRO B 1 19 ? -13 -3.129 -10.32 1 86.12 19 PRO B O 1
ATOM 1532 N N . LYS B 1 20 ? -11.82 -1.232 -9.859 1 67.38 20 LYS B N 1
ATOM 1533 C CA . LYS B 1 20 ? -13.008 -0.397 -10.016 1 67.38 20 LYS B CA 1
ATOM 1534 C C . LYS B 1 20 ? -13.562 -0.49 -11.43 1 67.38 20 LYS B C 1
ATOM 1536 O O . LYS B 1 20 ? -12.836 -0.292 -12.406 1 67.38 20 LYS B O 1
ATOM 1541 N N . ALA B 1 21 ? -14.578 -1.338 -11.547 1 52.47 21 ALA B N 1
ATOM 1542 C CA . ALA B 1 21 ? -15.234 -1.245 -12.852 1 52.47 21 ALA B CA 1
ATOM 1543 C C . ALA B 1 21 ? -15.711 0.178 -13.117 1 52.47 21 ALA B C 1
ATOM 1545 O O . ALA B 1 21 ? -16.062 0.908 -12.195 1 52.47 21 ALA B O 1
ATOM 1546 N N . VAL B 1 22 ? -15.398 0.73 -14.227 1 48.38 22 VAL B N 1
ATOM 1547 C CA . VAL B 1 22 ? -15.977 2.002 -14.656 1 48.38 22 VAL B CA 1
ATOM 1548 C C . VAL B 1 22 ? -17.422 2.096 -14.188 1 48.38 22 VAL B C 1
ATOM 1550 O O . VAL B 1 22 ? -18.25 1.228 -14.508 1 48.38 22 VAL B O 1
ATOM 1553 N N . GLY B 1 23 ? -17.703 3.148 -13.297 1 44.41 23 GLY B N 1
ATOM 1554 C CA . GLY B 1 23 ? -19.062 3.475 -12.922 1 44.41 23 GLY B CA 1
ATOM 1555 C C . GLY B 1 23 ? -19.578 2.672 -11.734 1 44.41 23 GLY B C 1
ATOM 1556 O O . GLY B 1 23 ? -20.719 2.818 -11.328 1 44.41 23 GLY B O 1
ATOM 1557 N N . GLY B 1 24 ? -18.922 1.666 -11.414 1 46.84 24 GLY B N 1
ATOM 1558 C CA . 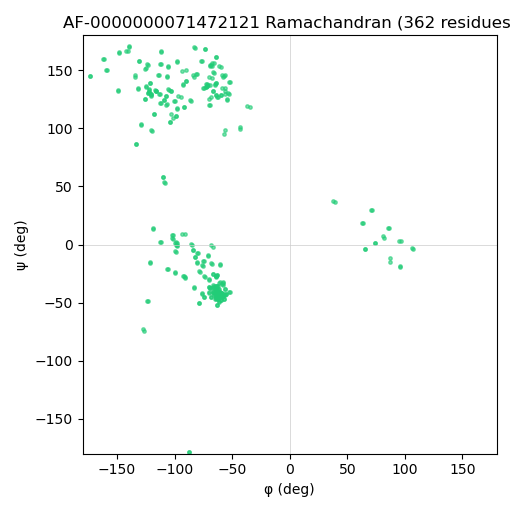GLY B 1 24 ? -19.562 0.844 -10.398 1 46.84 24 GLY B CA 1
ATOM 1559 C C . GLY B 1 24 ? -19.188 1.237 -8.984 1 46.84 24 GLY B C 1
ATOM 1560 O O . GLY B 1 24 ? -18.234 1.986 -8.773 1 46.84 24 GLY B O 1
ATOM 1561 N N . SER B 1 25 ? -20.031 1.056 -8.016 1 48.72 25 SER B N 1
ATOM 1562 C CA . SER B 1 25 ? -19.922 1.306 -6.578 1 48.72 25 SER B CA 1
ATOM 1563 C C . SER B 1 25 ? -18.719 0.574 -5.984 1 48.72 25 SER B C 1
ATOM 1565 O O . SER B 1 25 ? -18.312 -0.465 -6.504 1 48.72 25 SER B O 1
ATOM 1567 N N . ALA B 1 26 ? -17.969 1.281 -5.16 1 53.91 26 ALA B N 1
ATOM 1568 C CA . ALA B 1 26 ? -16.844 0.744 -4.406 1 53.91 26 ALA B CA 1
ATOM 1569 C C . ALA B 1 26 ? -17.188 -0.622 -3.812 1 53.91 26 ALA B C 1
ATOM 1571 O O . ALA B 1 26 ? -18.156 -0.762 -3.074 1 53.91 26 ALA B O 1
ATOM 1572 N N . SER B 1 27 ? -16.797 -1.81 -4.395 1 66.12 27 SER B N 1
ATOM 1573 C CA . SER B 1 27 ? -17.016 -3.15 -3.865 1 66.12 27 SER B CA 1
ATOM 1574 C C . SER B 1 27 ? -16.172 -3.396 -2.617 1 66.12 27 SER B C 1
ATOM 1576 O O . SER B 1 27 ? -15.164 -2.713 -2.393 1 66.12 27 SER B O 1
ATOM 1578 N N . ALA B 1 28 ? -16.75 -4.016 -1.613 1 84.56 28 ALA B N 1
ATOM 1579 C CA . ALA B 1 28 ? -16.031 -4.488 -0.431 1 84.56 28 ALA B CA 1
ATOM 1580 C C . ALA B 1 28 ? -15.133 -5.668 -0.774 1 84.56 28 ALA B C 1
ATOM 1582 O O . ALA B 1 28 ? -15.406 -6.422 -1.711 1 84.56 28 ALA B O 1
ATOM 1583 N N . PRO B 1 29 ? -13.977 -5.707 -0.116 1 92.19 29 PRO B N 1
ATOM 1584 C CA . PRO B 1 29 ? -13.125 -6.879 -0.346 1 92.19 29 PRO B CA 1
ATOM 1585 C C . PRO B 1 29 ? -13.867 -8.195 -0.127 1 92.19 29 PRO B C 1
ATOM 1587 O O . PRO B 1 29 ? -14.688 -8.305 0.791 1 92.19 29 PRO B O 1
ATOM 1590 N N . GLU B 1 30 ? -13.602 -9.094 -0.962 1 93.56 30 GLU B N 1
ATOM 1591 C CA . GLU B 1 30 ? -14.203 -10.414 -0.875 1 93.56 30 GLU B CA 1
ATOM 1592 C C . GLU B 1 30 ? -13.195 -11.453 -0.398 1 93.56 30 GLU B C 1
ATOM 1594 O O . GLU B 1 30 ? -12.023 -11.406 -0.779 1 93.56 30 GLU B O 1
ATOM 1599 N N . LYS B 1 31 ? -13.75 -12.43 0.401 1 94.88 31 LYS B N 1
ATOM 1600 C CA . LYS B 1 31 ? -12.906 -13.547 0.835 1 94.88 31 LYS B CA 1
ATOM 1601 C C . LYS B 1 31 ? -12.672 -14.531 -0.304 1 94.88 31 LYS B C 1
ATOM 1603 O O . LYS B 1 31 ? -13.594 -14.852 -1.058 1 94.88 31 LYS B O 1
ATOM 1608 N N . VAL B 1 32 ? -11.422 -14.93 -0.429 1 97.19 32 VAL B N 1
ATOM 1609 C CA . VAL B 1 32 ? -11.055 -15.898 -1.456 1 97.19 32 VAL B CA 1
ATOM 1610 C C . VAL B 1 32 ? -10.328 -17.078 -0.814 1 97.19 32 VAL B C 1
ATOM 1612 O O . VAL B 1 32 ? -9.391 -16.891 -0.035 1 97.19 32 VAL B O 1
ATOM 1615 N N . ASP B 1 33 ? -10.789 -18.266 -1.034 1 97.81 33 ASP B N 1
ATOM 1616 C CA . ASP B 1 33 ? -10.094 -19.516 -0.757 1 97.81 33 ASP B CA 1
ATOM 1617 C C . ASP B 1 33 ? -9.438 -20.078 -2.021 1 97.81 33 ASP B C 1
ATOM 1619 O O . ASP B 1 33 ? -10.133 -20.547 -2.928 1 97.81 33 ASP B O 1
ATOM 1623 N N . VAL B 1 34 ? -8.125 -20.047 -2.064 1 97.56 34 VAL B N 1
ATOM 1624 C CA . VAL B 1 34 ? -7.43 -20.391 -3.303 1 97.56 34 VAL B CA 1
ATOM 1625 C C . VAL B 1 34 ? -7.641 -21.859 -3.627 1 97.56 34 VAL B C 1
ATOM 1627 O O . VAL B 1 34 ? -7.492 -22.281 -4.777 1 97.56 34 VAL B O 1
ATOM 1630 N N . THR B 1 35 ? -7.91 -22.688 -2.627 1 97.19 35 THR B N 1
ATOM 1631 C CA . THR B 1 35 ? -8.133 -24.109 -2.859 1 97.19 35 THR B CA 1
ATOM 1632 C C . THR B 1 35 ? -9.422 -24.344 -3.633 1 97.19 35 THR B C 1
ATOM 1634 O O . THR B 1 35 ? -9.648 -25.422 -4.184 1 97.19 35 THR B O 1
ATOM 1637 N N . LYS B 1 36 ? -10.297 -23.359 -3.686 1 96.81 36 LYS B N 1
ATOM 1638 C CA . LYS B 1 36 ? -11.594 -23.469 -4.34 1 96.81 36 LYS B CA 1
ATOM 1639 C C . LYS B 1 36 ? -11.57 -22.859 -5.73 1 96.81 36 LYS B C 1
ATOM 1641 O O . LYS B 1 36 ? -12.586 -22.859 -6.434 1 96.81 36 LYS B O 1
ATOM 1646 N N . LEU B 1 37 ? -10.508 -22.25 -6.074 1 97.31 37 LEU B N 1
ATOM 1647 C CA . LEU B 1 37 ? -10.359 -21.703 -7.422 1 97.31 37 LEU B CA 1
ATOM 1648 C C . LEU B 1 37 ? -10.133 -22.828 -8.43 1 97.31 37 LEU B C 1
ATOM 1650 O O . LEU B 1 37 ? -9.953 -23.984 -8.047 1 97.31 37 LEU B O 1
ATOM 1654 N N . GLU B 1 38 ? -10.234 -22.438 -9.672 1 97.25 38 GLU B N 1
ATOM 1655 C CA . GLU B 1 38 ? -9.953 -23.422 -10.719 1 97.25 38 GLU B CA 1
ATOM 1656 C C . GLU B 1 38 ? -8.469 -23.75 -10.789 1 97.25 38 GLU B C 1
ATOM 1658 O O . GLU B 1 38 ? -7.625 -22.859 -10.625 1 97.25 38 GLU B O 1
ATOM 1663 N N . HIS B 1 39 ? -8.164 -25 -10.938 1 97.56 39 HIS B N 1
ATOM 1664 C CA . HIS B 1 39 ? -6.812 -25.5 -11.141 1 97.56 39 HIS B CA 1
ATOM 1665 C C . HIS B 1 39 ? -6.645 -26.078 -12.547 1 97.56 39 HIS B C 1
ATOM 1667 O O . HIS B 1 39 ? -7.609 -26.547 -13.148 1 97.56 39 HIS B O 1
ATOM 1673 N N . PRO B 1 40 ? -5.371 -26.125 -13.109 1 98.31 40 PRO B N 1
ATOM 1674 C CA . PRO B 1 40 ? -4.086 -25.719 -12.523 1 98.31 40 PRO B CA 1
ATOM 1675 C C . PRO B 1 40 ? -4.008 -24.234 -12.219 1 98.31 40 PRO B C 1
ATOM 1677 O O . PRO B 1 40 ? -4.527 -23.406 -12.984 1 98.31 40 PRO B O 1
ATOM 1680 N N . LEU B 1 41 ? -3.461 -23.922 -11.125 1 98.69 41 LEU B N 1
ATOM 1681 C CA . LEU B 1 41 ? -3.352 -22.562 -10.609 1 98.69 41 LEU B CA 1
ATOM 1682 C C . LEU B 1 41 ? -1.89 -22.141 -10.5 1 98.69 41 LEU B C 1
ATOM 1684 O O . LEU B 1 41 ? -1.048 -22.922 -10.047 1 98.69 41 LEU B O 1
ATOM 1688 N N . LEU B 1 42 ? -1.555 -20.969 -10.984 1 98.81 42 LEU B N 1
ATOM 1689 C CA . LEU B 1 42 ? -0.272 -20.328 -10.695 1 98.81 42 LEU B CA 1
ATOM 1690 C C . LEU B 1 42 ? -0.409 -19.312 -9.562 1 98.81 42 LEU B C 1
ATOM 1692 O O . LEU B 1 42 ? -1.197 -18.375 -9.664 1 98.81 42 LEU B O 1
ATOM 1696 N N . THR B 1 43 ? 0.259 -19.547 -8.492 1 98.81 43 THR B N 1
ATOM 1697 C CA . THR B 1 43 ? 0.295 -18.641 -7.348 1 98.81 43 THR B CA 1
ATOM 1698 C C . THR B 1 43 ? 1.647 -17.938 -7.258 1 98.81 43 THR B C 1
ATOM 1700 O O . THR B 1 43 ? 2.688 -18.594 -7.172 1 98.81 43 THR B O 1
ATOM 1703 N N . LEU B 1 44 ? 1.645 -16.703 -7.32 1 98.75 44 LEU B N 1
ATOM 1704 C CA . LEU B 1 44 ? 2.836 -15.875 -7.129 1 98.75 44 LEU B CA 1
ATOM 1705 C C . LEU B 1 44 ? 2.791 -15.156 -5.789 1 98.75 44 LEU B C 1
ATOM 1707 O O . LEU B 1 44 ? 1.776 -14.547 -5.438 1 98.75 44 LEU B O 1
ATOM 1711 N N . VAL B 1 45 ? 3.824 -15.289 -5.023 1 98.06 45 VAL B N 1
ATOM 1712 C CA . VAL B 1 45 ? 3.982 -14.555 -3.773 1 98.06 45 VAL B CA 1
ATOM 1713 C C . VAL B 1 45 ? 5.008 -13.445 -3.955 1 98.06 45 VAL B C 1
ATOM 1715 O O . VAL B 1 45 ? 6.078 -13.664 -4.531 1 98.06 45 VAL B O 1
ATOM 1718 N N . VAL B 1 46 ? 4.711 -12.266 -3.496 1 97.06 46 VAL B N 1
ATOM 1719 C CA . VAL B 1 46 ? 5.629 -11.133 -3.592 1 97.06 46 VAL B CA 1
ATOM 1720 C C . VAL B 1 46 ? 5.859 -10.531 -2.207 1 97.06 46 VAL B C 1
ATOM 1722 O O . VAL B 1 46 ? 4.992 -10.617 -1.334 1 97.06 46 VAL B O 1
ATOM 1725 N N . PRO B 1 47 ? 7.016 -9.938 -1.989 1 94.38 47 PRO B N 1
ATOM 1726 C CA . PRO B 1 47 ? 7.328 -9.352 -0.687 1 94.38 47 PRO B CA 1
ATOM 1727 C C . PRO B 1 47 ? 6.414 -8.18 -0.333 1 94.38 47 PRO B C 1
ATOM 1729 O O . PRO B 1 47 ? 6.02 -8.031 0.825 1 94.38 47 PRO B O 1
ATOM 1732 N N . GLY B 1 48 ? 6.121 -7.391 -1.369 1 93.38 48 GLY B N 1
ATOM 1733 C CA . GLY B 1 48 ? 5.309 -6.215 -1.099 1 93.38 48 GLY B CA 1
ATOM 1734 C C . GLY B 1 48 ? 4.902 -5.469 -2.355 1 93.38 48 GLY B C 1
ATOM 1735 O O . GLY B 1 48 ? 5.691 -5.348 -3.295 1 93.38 48 GLY B O 1
ATOM 1736 N N . ALA B 1 49 ? 3.686 -4.918 -2.301 1 95.25 49 ALA B N 1
ATOM 1737 C CA . ALA B 1 49 ? 3.176 -4.094 -3.395 1 95.25 49 ALA B CA 1
ATOM 1738 C C . ALA B 1 49 ? 4 -2.822 -3.557 1 95.25 49 ALA B C 1
ATOM 1740 O O . ALA B 1 49 ? 4.414 -2.213 -2.566 1 95.25 49 ALA B O 1
ATOM 1741 N N . PHE B 1 50 ? 4.32 -2.426 -4.859 1 94.19 50 PHE B N 1
ATOM 1742 C CA . PHE B 1 50 ? 4.957 -1.177 -5.266 1 94.19 50 PHE B CA 1
ATOM 1743 C C . PHE B 1 50 ? 6.441 -1.188 -4.922 1 94.19 50 PHE B C 1
ATOM 1745 O O . PHE B 1 50 ? 7.141 -0.197 -5.137 1 94.19 50 PHE B O 1
ATOM 1752 N N . THR B 1 51 ? 6.926 -2.312 -4.344 1 90.94 51 THR B N 1
ATOM 1753 C CA . THR B 1 51 ? 8.367 -2.426 -4.141 1 90.94 51 THR B CA 1
ATOM 1754 C C . THR B 1 51 ? 9.094 -2.541 -5.48 1 90.94 51 THR B C 1
ATOM 1756 O O . THR B 1 51 ? 8.523 -3.029 -6.461 1 90.94 51 THR B O 1
ATOM 1759 N N . PRO B 1 52 ? 10.328 -2.145 -5.543 1 89 52 PRO B N 1
ATOM 1760 C CA . PRO B 1 52 ? 11.031 -2.045 -6.824 1 89 52 PRO B CA 1
ATOM 1761 C C . PRO B 1 52 ? 11.18 -3.395 -7.523 1 89 52 PRO B C 1
ATOM 1763 O O . PRO B 1 52 ? 10.836 -3.523 -8.703 1 89 52 PRO B O 1
ATOM 1766 N N . ALA B 1 53 ? 11.688 -4.426 -6.867 1 87.5 53 ALA B N 1
ATOM 1767 C CA . ALA B 1 53 ? 11.906 -5.719 -7.516 1 87.5 53 ALA B CA 1
ATOM 1768 C C . ALA B 1 53 ? 10.578 -6.34 -7.945 1 87.5 53 ALA B C 1
ATOM 1770 O O . ALA B 1 53 ? 10.484 -6.941 -9.023 1 87.5 53 ALA B O 1
ATOM 1771 N N . CYS B 1 54 ? 9.555 -6.215 -7.184 1 90.81 54 CYS B N 1
ATOM 1772 C CA . CYS B 1 54 ? 8.242 -6.77 -7.512 1 90.81 54 CYS B CA 1
ATOM 1773 C C . CYS B 1 54 ? 7.641 -6.062 -8.719 1 90.81 54 CYS B C 1
ATOM 1775 O O . CYS B 1 54 ? 7.066 -6.707 -9.594 1 90.81 54 CYS B O 1
ATOM 1777 N N . THR B 1 55 ? 7.797 -4.781 -8.781 1 91.12 55 THR B N 1
ATOM 1778 C CA . THR B 1 55 ? 7.082 -3.947 -9.742 1 91.12 55 THR B CA 1
ATOM 1779 C C . THR B 1 55 ? 7.887 -3.799 -11.031 1 91.12 55 THR B C 1
ATOM 1781 O O . THR B 1 55 ? 7.312 -3.678 -12.117 1 91.12 55 THR B O 1
ATOM 1784 N N . GLU B 1 56 ? 9.203 -3.881 -10.898 1 90.56 56 GLU B N 1
ATOM 1785 C CA . GLU B 1 56 ? 10.039 -3.572 -12.055 1 90.56 56 GLU B CA 1
ATOM 1786 C C . GLU B 1 56 ? 10.633 -4.84 -12.664 1 90.56 56 GLU B C 1
ATOM 1788 O O . GLU B 1 56 ? 11.023 -4.848 -13.828 1 90.56 56 GLU B O 1
ATOM 1793 N N . LYS B 1 57 ? 10.711 -5.906 -11.914 1 92.12 57 LYS B N 1
ATOM 1794 C CA . LYS B 1 57 ? 11.414 -7.094 -12.383 1 92.12 57 LYS B CA 1
ATOM 1795 C C . LYS B 1 57 ? 10.508 -8.32 -12.367 1 92.12 57 LYS B C 1
ATOM 1797 O O . LYS B 1 57 ? 10.375 -9.016 -13.375 1 92.12 57 LYS B O 1
ATOM 1802 N N . HIS B 1 58 ? 9.82 -8.602 -11.344 1 95.5 58 HIS B N 1
ATOM 1803 C CA . HIS B 1 58 ? 9.102 -9.844 -11.109 1 95.5 58 HIS B CA 1
ATOM 1804 C C . HIS B 1 58 ? 7.781 -9.875 -11.875 1 95.5 58 HIS B C 1
ATOM 1806 O O . HIS B 1 58 ? 7.547 -10.766 -12.688 1 95.5 58 HIS B O 1
ATOM 1812 N N . MET B 1 59 ? 6.926 -8.828 -11.773 1 97.06 59 MET B N 1
ATOM 1813 C CA . MET B 1 59 ? 5.551 -8.867 -12.273 1 97.06 59 MET B CA 1
ATOM 1814 C C . MET B 1 59 ? 5.504 -8.562 -13.766 1 97.06 59 MET B C 1
ATOM 1816 O O . MET B 1 59 ? 4.785 -9.219 -14.516 1 97.06 59 MET B O 1
ATOM 1820 N N . PRO B 1 60 ? 6.309 -7.66 -14.266 1 96.19 60 PRO B N 1
ATOM 1821 C CA . PRO B 1 60 ? 6.121 -7.211 -15.648 1 96.19 60 PRO B CA 1
ATOM 1822 C C . PRO B 1 60 ? 6.254 -8.352 -16.656 1 96.19 60 PRO B C 1
ATOM 1824 O O . PRO B 1 60 ? 5.43 -8.461 -17.578 1 96.19 60 PRO B O 1
ATOM 1827 N N . PRO B 1 61 ? 7.172 -9.273 -16.531 1 97.19 61 PRO B N 1
ATOM 1828 C CA . PRO B 1 61 ?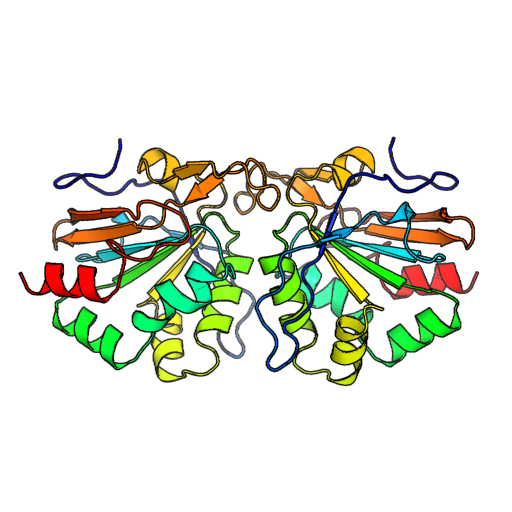 7.246 -10.367 -17.5 1 97.19 61 PRO B CA 1
ATOM 1829 C C . PRO B 1 61 ? 6 -11.242 -17.484 1 97.19 61 PRO B C 1
ATOM 1831 O O . PRO B 1 61 ? 5.68 -11.875 -18.5 1 97.19 61 PRO B O 1
ATOM 1834 N N . TYR B 1 62 ? 5.277 -11.312 -16.359 1 98 62 TYR B N 1
ATOM 1835 C CA . TYR B 1 62 ? 4.043 -12.086 -16.25 1 98 62 TYR B CA 1
ATOM 1836 C C . TYR B 1 62 ? 2.875 -11.336 -16.891 1 98 62 TYR B C 1
ATOM 1838 O O . TYR B 1 62 ? 1.853 -11.938 -17.219 1 98 62 TYR B O 1
ATOM 1846 N N . LEU B 1 63 ? 2.996 -10.023 -16.984 1 97.62 63 LEU B N 1
ATOM 1847 C CA . LEU B 1 63 ? 1.869 -9.164 -17.312 1 97.62 63 LEU B CA 1
ATOM 1848 C C . LEU B 1 63 ? 2.004 -8.609 -18.734 1 97.62 63 LEU B C 1
ATOM 1850 O O . LEU B 1 63 ? 1.971 -7.391 -18.938 1 97.62 63 LEU B O 1
ATOM 1854 N N . THR B 1 64 ? 2.188 -9.484 -19.641 1 96.69 64 THR B N 1
ATOM 1855 C CA . THR B 1 64 ? 2.102 -9.219 -21.078 1 96.69 64 THR B CA 1
ATOM 1856 C C . THR B 1 64 ? 1.08 -10.141 -21.734 1 96.69 64 THR B C 1
ATOM 1858 O O . THR B 1 64 ? 0.788 -11.219 -21.219 1 96.69 64 THR B O 1
ATOM 1861 N N . LYS B 1 65 ? 0.559 -9.672 -22.828 1 95.88 65 LYS B N 1
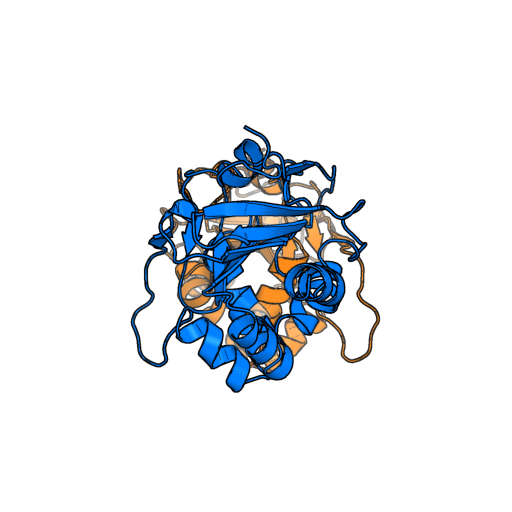ATOM 1862 C CA . LYS B 1 65 ? -0.384 -10.508 -23.562 1 95.88 65 LYS B CA 1
ATOM 1863 C C . LYS B 1 65 ? 0.25 -11.844 -23.953 1 95.88 65 LYS B C 1
ATOM 1865 O O . LYS B 1 65 ? -0.371 -12.898 -23.812 1 95.88 65 LYS B O 1
ATOM 1870 N N . GLU B 1 66 ? 1.42 -11.773 -24.422 1 96.56 66 GLU B N 1
ATOM 1871 C CA . GLU B 1 66 ? 2.129 -12.984 -24.844 1 96.56 66 GLU B CA 1
ATOM 1872 C C . GLU B 1 66 ? 2.324 -13.945 -23.672 1 96.56 66 GLU B C 1
ATOM 1874 O O . GLU B 1 66 ? 2.131 -15.156 -23.828 1 96.56 66 GLU B O 1
ATOM 1879 N N . ALA B 1 67 ? 2.734 -13.453 -22.562 1 97.44 67 ALA B N 1
ATOM 1880 C CA . ALA B 1 67 ? 2.943 -14.289 -21.375 1 97.44 67 ALA B CA 1
ATOM 1881 C C . ALA B 1 67 ? 1.639 -14.945 -20.922 1 97.44 67 ALA B C 1
ATOM 1883 O O . ALA B 1 67 ? 1.597 -16.156 -20.688 1 97.44 67 ALA B O 1
ATOM 1884 N N . ILE B 1 68 ? 0.616 -14.203 -20.875 1 97.75 68 ILE B N 1
ATOM 1885 C CA . ILE B 1 68 ? -0.685 -14.688 -20.422 1 97.75 68 ILE B CA 1
ATOM 1886 C C . ILE B 1 68 ? -1.215 -15.734 -21.391 1 97.75 68 ILE B C 1
ATOM 1888 O O . ILE B 1 68 ? -1.712 -16.781 -20.969 1 97.75 68 ILE B O 1
ATOM 1892 N N . ASP B 1 69 ? -1.065 -15.422 -22.656 1 97.19 69 ASP B N 1
ATOM 1893 C CA . ASP B 1 69 ? -1.476 -16.406 -23.656 1 97.19 69 ASP B CA 1
ATOM 1894 C C . ASP B 1 69 ? -0.708 -17.703 -23.5 1 97.19 69 ASP B C 1
ATOM 1896 O O . ASP B 1 69 ? -1.282 -18.797 -23.625 1 97.19 69 ASP B O 1
ATOM 1900 N N . SER B 1 70 ? 0.553 -17.609 -23.25 1 97.44 70 SER B N 1
ATOM 1901 C CA . SER B 1 70 ? 1.376 -18.797 -23.047 1 97.44 70 SER B CA 1
ATOM 1902 C C . SER B 1 70 ? 0.915 -19.594 -21.828 1 97.44 70 SER B C 1
ATOM 1904 O O . SER B 1 70 ? 0.881 -20.828 -21.859 1 97.44 70 SER B O 1
ATOM 1906 N N . LEU B 1 71 ? 0.573 -18.906 -20.766 1 98.25 71 LEU B N 1
ATOM 1907 C CA . LEU B 1 71 ? 0.079 -19.578 -19.562 1 98.25 71 LEU B CA 1
ATOM 1908 C C . LEU B 1 71 ? -1.235 -20.297 -19.828 1 98.25 71 LEU B C 1
ATOM 1910 O O . LEU B 1 71 ? -1.409 -21.453 -19.438 1 98.25 71 LEU B O 1
ATOM 1914 N N . LYS B 1 72 ? -2.104 -19.656 -20.516 1 97.38 72 LYS B N 1
ATOM 1915 C CA . LYS B 1 72 ? -3.387 -20.25 -20.875 1 97.38 72 LYS B CA 1
ATOM 1916 C C . LYS B 1 72 ? -3.197 -21.469 -21.766 1 97.38 72 LYS B C 1
ATOM 1918 O O . LYS B 1 72 ? -3.846 -22.5 -21.578 1 97.38 72 LYS B O 1
ATOM 1923 N N . LYS B 1 73 ? -2.33 -21.312 -22.719 1 97.25 73 LYS B N 1
ATOM 1924 C CA . LYS B 1 73 ? -2.041 -22.406 -23.641 1 97.25 73 LYS B CA 1
ATOM 1925 C C . LYS B 1 73 ? -1.481 -23.609 -22.891 1 97.25 73 LYS B C 1
ATOM 1927 O O . LYS B 1 73 ? -1.75 -24.766 -23.25 1 97.25 73 LYS B O 1
ATOM 1932 N N . SER B 1 74 ? -0.768 -23.328 -21.859 1 97.44 74 SER B N 1
ATOM 1933 C CA . SER B 1 74 ? -0.161 -24.391 -21.062 1 97.44 74 SER B CA 1
ATOM 1934 C C . SER B 1 74 ? -1.17 -25 -20.094 1 97.44 74 SER B C 1
ATOM 1936 O O . SER B 1 74 ? -0.841 -25.922 -19.344 1 97.44 74 SER B O 1
ATOM 1938 N N . GLY B 1 75 ? -2.369 -24.375 -20.031 1 97.5 75 GLY B N 1
ATOM 1939 C CA . GLY B 1 75 ? -3.447 -25 -19.281 1 97.5 75 GLY B CA 1
ATOM 1940 C C . GLY B 1 75 ? -3.73 -24.281 -17.969 1 97.5 75 GLY B C 1
ATOM 1941 O O . GLY B 1 75 ? -4.637 -24.672 -17.219 1 97.5 75 GLY B O 1
ATOM 1942 N N . ILE B 1 76 ? -2.955 -23.266 -17.625 1 98.62 76 ILE B N 1
ATOM 1943 C CA . ILE B 1 76 ? -3.178 -22.531 -16.375 1 98.62 76 ILE B CA 1
ATOM 1944 C C . ILE B 1 76 ? -4.551 -21.859 -16.422 1 98.62 76 ILE B C 1
ATOM 1946 O O . ILE B 1 76 ? -4.852 -21.109 -17.344 1 98.62 76 ILE B O 1
ATOM 1950 N N . LYS B 1 77 ? -5.352 -22.109 -15.398 1 98.5 77 LYS B N 1
ATOM 1951 C CA . LYS B 1 77 ? -6.73 -21.641 -15.398 1 98.5 77 LYS B CA 1
ATOM 1952 C C . LYS B 1 77 ? -6.84 -20.266 -14.719 1 98.5 77 LYS B C 1
ATOM 1954 O O . LYS B 1 77 ? -7.762 -19.5 -15.008 1 98.5 77 LYS B O 1
ATOM 1959 N N . GLN B 1 78 ? -5.91 -20.031 -13.812 1 97.69 78 GLN B N 1
ATOM 1960 C CA . GLN B 1 78 ? -5.941 -18.781 -13.062 1 97.69 78 GLN B CA 1
ATOM 1961 C C . GLN B 1 78 ? -4.57 -18.453 -12.477 1 97.69 78 GLN B C 1
ATOM 1963 O O . GLN B 1 78 ? -3.779 -19.359 -12.195 1 97.69 78 GLN B O 1
ATOM 1968 N N . VAL B 1 79 ? -4.297 -17.203 -12.328 1 98.62 79 VAL B N 1
ATOM 1969 C CA . VAL B 1 79 ? -3.088 -16.703 -11.688 1 98.62 79 VAL B CA 1
ATOM 1970 C C . VAL B 1 79 ? -3.463 -15.852 -10.477 1 98.62 79 VAL B C 1
ATOM 1972 O O . VAL B 1 79 ? -4.34 -14.992 -10.57 1 98.62 79 VAL B O 1
ATOM 1975 N N . VAL B 1 80 ? -2.891 -16.109 -9.352 1 98.75 80 VAL B N 1
ATOM 1976 C CA . VAL B 1 80 ? -3.098 -15.242 -8.195 1 98.75 80 VAL B CA 1
ATOM 1977 C C . VAL B 1 80 ? -1.759 -14.688 -7.715 1 98.75 80 VAL B C 1
ATOM 1979 O O . VAL B 1 80 ? -0.741 -15.383 -7.754 1 98.75 80 VAL B O 1
ATOM 1982 N N . VAL B 1 81 ? -1.74 -13.438 -7.355 1 98.69 81 VAL B N 1
ATOM 1983 C CA . VAL B 1 81 ? -0.598 -12.734 -6.781 1 98.69 81 VAL B CA 1
ATOM 1984 C C . VAL B 1 81 ? -0.894 -12.367 -5.328 1 98.69 81 VAL B C 1
ATOM 1986 O O . VAL B 1 81 ? -1.866 -11.664 -5.047 1 98.69 81 VAL B O 1
ATOM 1989 N N . ILE B 1 82 ? -0.082 -12.828 -4.441 1 98.44 82 ILE B N 1
ATOM 1990 C CA . ILE B 1 82 ? -0.376 -12.688 -3.0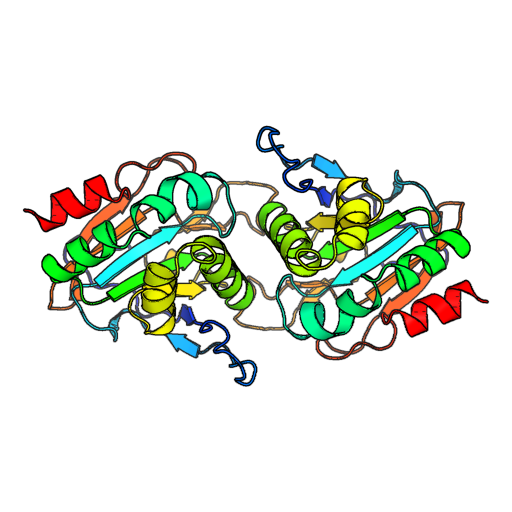2 1 98.44 82 ILE B CA 1
ATOM 1991 C C . ILE B 1 82 ? 0.678 -11.805 -2.357 1 98.44 82 ILE B C 1
ATOM 1993 O O . ILE B 1 82 ? 1.878 -11.992 -2.576 1 98.44 82 ILE B O 1
ATOM 1997 N N . SER B 1 83 ? 0.304 -10.867 -1.595 1 96.06 83 SER B N 1
ATOM 1998 C CA . SER B 1 83 ? 1.159 -10.055 -0.734 1 96.06 83 SER B CA 1
ATOM 1999 C C . SER B 1 83 ? 0.502 -9.805 0.619 1 96.06 83 SER B C 1
ATOM 2001 O O . SER B 1 83 ? -0.682 -10.094 0.804 1 96.06 83 SER B O 1
ATOM 2003 N N . VAL B 1 84 ? 1.234 -9.258 1.541 1 93.44 84 VAL B N 1
ATOM 2004 C CA . VAL B 1 84 ? 0.731 -8.977 2.881 1 93.44 84 VAL B CA 1
ATOM 2005 C C . VAL B 1 84 ? 0.031 -7.621 2.898 1 93.44 84 VAL B C 1
ATOM 2007 O O . VAL B 1 84 ? -0.466 -7.184 3.938 1 93.44 84 VAL B O 1
ATOM 2010 N N . ASP B 1 85 ? -0.048 -6.926 1.835 1 93.88 85 ASP B N 1
ATOM 2011 C CA . ASP B 1 85 ? -0.634 -5.59 1.752 1 93.88 85 ASP B CA 1
ATOM 2012 C C . ASP B 1 85 ? -2.16 -5.66 1.755 1 93.88 85 ASP B C 1
ATOM 2014 O O . ASP B 1 85 ? -2.74 -6.684 1.392 1 93.88 85 ASP B O 1
ATOM 2018 N N . SER B 1 86 ? -2.838 -4.609 2.127 1 93.75 86 SER B N 1
ATOM 2019 C CA . SER B 1 86 ? -4.297 -4.574 2.213 1 93.75 86 SER B CA 1
ATOM 2020 C C . SER B 1 86 ? -4.934 -4.77 0.841 1 93.75 86 SER B C 1
ATOM 2022 O O . SER B 1 86 ? -4.289 -4.547 -0.187 1 93.75 86 SER B O 1
ATOM 2024 N N . PRO B 1 87 ? -6.242 -5.148 0.825 1 95.25 87 PRO B N 1
ATOM 2025 C CA . PRO B 1 87 ? -6.922 -5.324 -0.46 1 95.25 87 PRO B CA 1
ATOM 2026 C C . PRO B 1 87 ? -7.027 -4.027 -1.258 1 95.25 87 PRO B C 1
ATOM 2028 O O . PRO B 1 87 ? -7.074 -4.059 -2.49 1 95.25 87 PRO B O 1
ATOM 2031 N N . PHE B 1 88 ? -7.043 -2.887 -0.596 1 93.94 88 PHE B N 1
ATOM 2032 C CA . PHE B 1 88 ? -7.086 -1.598 -1.276 1 93.94 88 PHE B CA 1
ATOM 2033 C C . PHE B 1 88 ? -5.77 -1.32 -1.992 1 93.94 88 PHE B C 1
ATOM 2035 O O . PHE B 1 88 ? -5.762 -0.817 -3.117 1 93.94 88 PHE B O 1
ATOM 2042 N N . ILE B 1 89 ? -4.691 -1.726 -1.342 1 95.38 89 ILE B N 1
ATOM 2043 C CA . ILE B 1 89 ? -3.355 -1.514 -1.89 1 95.38 89 ILE B CA 1
ATOM 2044 C C . ILE B 1 89 ? -3.107 -2.49 -3.037 1 95.38 89 ILE B C 1
ATOM 2046 O O . ILE B 1 89 ? -2.598 -2.102 -4.09 1 95.38 89 ILE B O 1
ATOM 2050 N N . THR B 1 90 ? -3.477 -3.783 -2.836 1 97.06 90 THR B N 1
ATOM 2051 C CA . THR B 1 90 ? -3.26 -4.754 -3.904 1 97.06 90 THR B CA 1
ATOM 2052 C C . THR B 1 90 ? -4.066 -4.383 -5.145 1 97.06 90 THR B C 1
ATOM 2054 O O . THR B 1 90 ? -3.592 -4.539 -6.27 1 97.06 90 THR B O 1
ATOM 2057 N N . ARG B 1 91 ? -5.297 -3.887 -4.984 1 95.88 91 ARG B N 1
ATOM 2058 C CA . ARG B 1 91 ? -6.086 -3.404 -6.113 1 95.88 91 ARG B CA 1
ATOM 2059 C C . ARG B 1 91 ? -5.391 -2.238 -6.809 1 95.88 91 ARG B C 1
ATOM 2061 O O . ARG B 1 91 ? -5.246 -2.236 -8.031 1 95.88 91 ARG B O 1
ATOM 2068 N N . ALA B 1 92 ? -4.969 -1.294 -6.043 1 95.31 92 ALA B N 1
ATOM 2069 C CA . ALA B 1 92 ? -4.293 -0.127 -6.602 1 95.31 92 ALA B CA 1
ATOM 2070 C C . ALA B 1 92 ? -3.035 -0.537 -7.367 1 95.31 92 ALA B C 1
ATOM 2072 O O . ALA B 1 92 ? -2.74 0.013 -8.43 1 95.31 92 ALA B O 1
ATOM 2073 N N . TRP B 1 93 ? -2.287 -1.473 -6.797 1 97.25 93 TRP B N 1
ATOM 2074 C CA . TRP B 1 93 ? -1.06 -1.949 -7.422 1 97.25 93 TRP B CA 1
ATOM 2075 C C . TRP B 1 93 ? -1.357 -2.635 -8.75 1 97.25 93 TRP B C 1
ATOM 2077 O O . TRP B 1 93 ? -0.664 -2.404 -9.742 1 97.25 93 TRP B O 1
ATOM 2087 N N . SER B 1 94 ? -2.373 -3.482 -8.742 1 96.88 94 SER B N 1
ATOM 2088 C CA . SER B 1 94 ? -2.762 -4.137 -9.992 1 96.88 94 SER B CA 1
ATOM 2089 C C . SER B 1 94 ? -3.123 -3.117 -11.062 1 96.88 94 SER B C 1
ATOM 2091 O O . SER B 1 94 ? -2.746 -3.271 -12.227 1 96.88 94 SER B O 1
ATOM 2093 N N . GLU B 1 95 ? -3.879 -2.094 -10.688 1 94.5 95 GLU B N 1
ATOM 2094 C CA . GLU B 1 95 ? -4.266 -1.04 -11.625 1 94.5 95 GLU B CA 1
ATOM 2095 C C . GLU B 1 95 ? -3.043 -0.28 -12.133 1 94.5 95 GLU B C 1
ATOM 2097 O O . GLU B 1 95 ? -2.955 0.035 -13.32 1 94.5 95 GLU B O 1
ATOM 2102 N N . ASP B 1 96 ? -2.133 -0.034 -11.258 1 94.19 96 ASP B N 1
ATOM 2103 C CA . ASP B 1 96 ? -0.903 0.656 -11.633 1 94.19 96 ASP B CA 1
ATOM 2104 C C . ASP B 1 96 ? -0.086 -0.178 -12.617 1 94.19 96 ASP B C 1
ATOM 2106 O O . ASP B 1 96 ? 0.381 0.336 -13.633 1 94.19 96 ASP B O 1
ATOM 2110 N N . LEU B 1 97 ? 0.091 -1.441 -12.352 1 95.75 97 LEU B N 1
ATOM 2111 C CA . LEU B 1 97 ? 0.898 -2.357 -13.148 1 95.75 97 LEU B CA 1
ATOM 2112 C C . LEU B 1 97 ? 0.31 -2.521 -14.547 1 95.75 97 LEU B C 1
ATOM 2114 O O . LEU B 1 97 ? 1.039 -2.791 -15.508 1 95.75 97 LEU B O 1
ATOM 2118 N N . THR B 1 98 ? -0.991 -2.346 -14.664 1 95.31 98 THR B N 1
ATOM 2119 C CA . THR B 1 98 ? -1.641 -2.701 -15.922 1 95.31 98 THR B CA 1
ATOM 2120 C C . THR B 1 98 ? -2.154 -1.454 -16.641 1 95.31 98 THR B C 1
ATOM 2122 O O . THR B 1 98 ? -2.758 -1.551 -17.703 1 95.31 98 THR B O 1
ATOM 2125 N N . GLN B 1 99 ? -1.923 -0.313 -16.094 1 91 99 GLN B N 1
ATOM 2126 C CA . GLN B 1 99 ? -2.514 0.935 -16.562 1 91 99 GLN B CA 1
ATOM 2127 C C . GLN B 1 99 ? -2.16 1.189 -18.031 1 91 99 GLN B C 1
ATOM 2129 O O . GLN B 1 99 ? -2.967 1.744 -18.781 1 91 99 GLN B O 1
ATOM 2134 N N . ASP B 1 100 ? -0.997 0.789 -18.5 1 91.75 100 ASP B N 1
ATOM 2135 C CA . ASP B 1 100 ? -0.537 1.092 -19.859 1 91.75 100 ASP B CA 1
ATOM 2136 C C . ASP B 1 100 ? -0.722 -0.108 -20.781 1 91.75 100 ASP B C 1
ATOM 2138 O O . ASP B 1 100 ? -0.209 -0.119 -21.906 1 91.75 100 ASP B O 1
ATOM 2142 N N . ASN B 1 101 ? -1.381 -1.127 -20.328 1 94.38 101 ASN B N 1
ATOM 2143 C CA . ASN B 1 101 ? -1.592 -2.354 -21.094 1 94.38 101 ASN B CA 1
ATOM 2144 C C . ASN B 1 101 ? -3.043 -2.816 -21.016 1 94.38 101 ASN B C 1
ATOM 2146 O O . ASN B 1 101 ? -3.375 -3.709 -20.234 1 94.38 101 ASN B O 1
ATOM 2150 N N . PRO B 1 102 ? -3.836 -2.264 -21.922 1 92.94 102 PRO B N 1
ATOM 2151 C CA . PRO B 1 102 ? -5.273 -2.539 -21.875 1 92.94 102 PRO B CA 1
ATOM 2152 C C . PRO B 1 102 ? -5.594 -4.027 -21.984 1 92.94 102 PRO B C 1
ATOM 2154 O O . PRO B 1 102 ? -6.566 -4.496 -21.391 1 92.94 102 PRO B O 1
ATOM 2157 N N . GLU B 1 103 ? -4.828 -4.719 -22.719 1 94.06 103 GLU B N 1
ATOM 2158 C CA . GLU B 1 103 ? -5.074 -6.152 -22.875 1 94.06 103 GLU B CA 1
ATOM 2159 C C . GLU B 1 103 ? -4.855 -6.891 -21.562 1 94.06 103 GLU B C 1
ATOM 2161 O O . GLU B 1 103 ? -5.641 -7.77 -21.188 1 94.06 103 GLU B O 1
ATOM 2166 N N . VAL B 1 104 ? -3.834 -6.516 -20.891 1 94.88 104 VAL B N 1
ATOM 2167 C CA . VAL B 1 104 ? -3.533 -7.137 -19.594 1 94.88 104 VAL B CA 1
ATOM 2168 C C . VAL B 1 104 ? -4.574 -6.715 -18.562 1 94.88 104 VAL B C 1
ATOM 2170 O O . VAL B 1 104 ? -5.023 -7.531 -17.75 1 94.88 104 VAL B O 1
ATOM 2173 N N . LYS B 1 105 ? -4.91 -5.453 -18.625 1 94.75 105 LYS B N 1
ATOM 2174 C CA . LYS B 1 105 ? -5.945 -4.93 -17.734 1 94.75 105 LYS B CA 1
ATOM 2175 C C . LYS B 1 105 ? -7.219 -5.766 -17.812 1 94.75 105 LYS B C 1
ATOM 2177 O O . LYS B 1 105 ? -7.848 -6.047 -16.797 1 94.75 105 LYS B O 1
ATOM 2182 N N . LYS B 1 106 ? -7.609 -6.191 -18.984 1 94.19 106 LYS B N 1
ATOM 2183 C CA . LYS B 1 106 ? -8.82 -6.984 -19.203 1 94.19 106 LYS B CA 1
ATOM 2184 C C . LYS B 1 106 ? -8.727 -8.328 -18.484 1 94.19 106 LYS B C 1
ATOM 2186 O O . LYS B 1 106 ? -9.727 -8.836 -17.984 1 94.19 106 LYS B O 1
ATOM 2191 N N . PHE B 1 107 ? -7.523 -8.906 -18.438 1 95.94 107 PHE B N 1
ATOM 2192 C CA . PHE B 1 107 ? -7.328 -10.195 -17.797 1 95.94 107 PHE B CA 1
ATOM 2193 C C . PHE B 1 107 ? -7.484 -10.07 -16.281 1 95.94 107 PHE B C 1
ATOM 2195 O O . PHE B 1 107 ? -7.902 -11.016 -15.617 1 95.94 107 PHE B O 1
ATOM 2202 N N . VAL B 1 108 ? -7.168 -8.922 -15.711 1 95.06 108 VAL B N 1
ATOM 2203 C CA . VAL B 1 108 ? -7.367 -8.648 -14.289 1 95.06 108 VAL B CA 1
ATOM 2204 C C . VAL B 1 108 ? -8.844 -8.383 -14.023 1 95.06 108 VAL B C 1
ATOM 2206 O O . VAL B 1 108 ? -9.422 -8.945 -13.086 1 95.06 108 VAL B O 1
ATOM 2209 N N . GLU B 1 109 ? -9.484 -7.641 -14.867 1 93 109 GLU B N 1
ATOM 2210 C CA . GLU B 1 109 ? -10.891 -7.281 -14.727 1 93 109 GLU B CA 1
ATOM 2211 C C . GLU B 1 109 ? -11.789 -8.508 -14.859 1 93 109 GLU B C 1
ATOM 2213 O O . GLU B 1 109 ? -12.812 -8.609 -14.188 1 93 109 GLU B O 1
ATOM 2218 N N . ASP B 1 110 ? -11.352 -9.422 -15.75 1 93.56 110 ASP B N 1
ATOM 2219 C CA . ASP B 1 110 ? -12.141 -10.633 -15.984 1 93.56 110 ASP B CA 1
ATOM 2220 C C . ASP B 1 110 ? -11.859 -11.688 -14.914 1 93.56 110 ASP B C 1
ATOM 2222 O O . ASP B 1 110 ? -12.508 -12.734 -14.891 1 93.56 110 ASP B O 1
ATOM 2226 N N . GLY B 1 111 ? -10.859 -11.461 -14.133 1 94.56 111 GLY B N 1
ATOM 2227 C CA . GLY B 1 111 ? -10.617 -12.32 -12.992 1 94.56 111 GLY B CA 1
ATOM 2228 C C . GLY B 1 111 ? -9.602 -13.406 -13.266 1 94.56 111 GLY B C 1
ATOM 2229 O O . GLY B 1 111 ? -9.375 -14.281 -12.43 1 94.56 111 GLY B O 1
ATOM 2230 N N . TYR B 1 112 ? -9.008 -13.43 -14.461 1 97.31 112 TYR B N 1
ATOM 2231 C CA . TYR B 1 112 ? -7.973 -14.422 -14.742 1 97.31 112 TYR B CA 1
ATOM 2232 C C . TYR B 1 112 ? -6.758 -14.219 -13.844 1 97.31 112 TYR B C 1
ATOM 2234 O O . TYR B 1 112 ? -6.129 -15.18 -13.406 1 97.31 112 TYR B O 1
ATOM 2242 N N . ILE B 1 113 ? -6.387 -12.977 -13.664 1 98 113 ILE B N 1
ATOM 2243 C CA . ILE B 1 113 ? -5.348 -12.617 -12.711 1 98 113 ILE B CA 1
ATOM 2244 C C . ILE B 1 113 ? -5.973 -11.891 -11.523 1 98 113 ILE B C 1
ATOM 2246 O O . ILE B 1 113 ? -6.699 -10.906 -11.695 1 98 113 ILE B O 1
ATOM 2250 N N . LYS B 1 114 ? -5.762 -12.352 -10.328 1 97.88 114 LYS B N 1
ATOM 2251 C CA . LYS B 1 114 ? -6.258 -11.734 -9.109 1 97.88 114 LYS B CA 1
ATOM 2252 C C . LYS B 1 114 ? -5.109 -11.352 -8.18 1 97.88 114 LYS B C 1
ATOM 2254 O O . LYS B 1 114 ? -4.234 -12.18 -7.898 1 97.88 114 LYS B O 1
ATOM 2259 N N . PHE B 1 115 ? -5.113 -10.156 -7.77 1 98.25 115 PHE B N 1
ATOM 2260 C CA . PHE B 1 115 ? -4.203 -9.719 -6.719 1 98.25 115 PHE B CA 1
ATOM 2261 C C . PHE B 1 115 ? -4.855 -9.852 -5.348 1 98.25 115 PHE B C 1
ATOM 2263 O O . PHE B 1 115 ? -5.879 -9.219 -5.078 1 98.25 115 PHE B O 1
ATOM 2270 N N . LEU B 1 116 ? -4.27 -10.672 -4.496 1 98.31 116 LEU B N 1
ATOM 2271 C CA . LEU B 1 116 ? -4.898 -11.055 -3.238 1 98.31 116 LEU B CA 1
ATOM 2272 C C . LEU B 1 116 ? -4.109 -10.516 -2.049 1 98.31 116 LEU B C 1
ATOM 2274 O O . LEU B 1 116 ? -2.877 -10.516 -2.07 1 98.31 116 LEU B O 1
ATOM 2278 N N . SER B 1 117 ? -4.844 -10.188 -1.059 1 97.38 117 SER B N 1
ATOM 2279 C CA . SER B 1 117 ? -4.301 -9.68 0.197 1 97.38 117 SER B CA 1
ATOM 2280 C C . SER B 1 117 ? -4.246 -10.773 1.257 1 97.38 117 SER B C 1
ATOM 2282 O O . SER B 1 117 ? -5.258 -11.414 1.549 1 97.38 117 SER B O 1
ATOM 2284 N N . ASP B 1 118 ? -3.096 -10.969 1.758 1 96.44 118 ASP B N 1
ATOM 2285 C CA . ASP B 1 118 ? -2.885 -11.734 2.98 1 96.44 118 ASP B CA 1
ATOM 2286 C C . ASP B 1 118 ? -2.445 -10.828 4.129 1 96.44 118 ASP B C 1
ATOM 2288 O O . ASP B 1 118 ? -1.413 -11.07 4.758 1 96.44 118 ASP B O 1
ATOM 2292 N N . ALA B 1 119 ? -3.273 -9.859 4.426 1 91.38 119 ALA B N 1
ATOM 2293 C CA . ALA B 1 119 ? -2.9 -8.773 5.332 1 91.38 119 ALA B CA 1
ATOM 2294 C C . ALA B 1 119 ? -2.453 -9.32 6.684 1 91.38 119 ALA B C 1
ATOM 2296 O O . ALA B 1 119 ? -1.507 -8.805 7.285 1 91.38 119 ALA B O 1
ATOM 2297 N N . GLY B 1 120 ? -3.057 -10.305 7.164 1 88.88 120 GLY B N 1
ATOM 2298 C CA . GLY B 1 120 ? -2.707 -10.883 8.453 1 88.88 120 GLY B CA 1
ATOM 2299 C C . GLY B 1 120 ? -1.568 -11.883 8.367 1 88.88 120 GLY B C 1
ATOM 2300 O O . GLY B 1 120 ? -1.146 -12.438 9.383 1 88.88 120 GLY B O 1
ATOM 2301 N N . ALA B 1 121 ? -1.104 -12.18 7.168 1 92.12 121 ALA B N 1
ATOM 2302 C CA . ALA B 1 121 ? -0.012 -13.102 6.867 1 92.12 121 ALA B CA 1
ATOM 2303 C C . ALA B 1 121 ? -0.36 -14.523 7.297 1 92.12 121 ALA B C 1
ATOM 2305 O O . ALA B 1 121 ? 0.53 -15.336 7.566 1 92.12 121 ALA B O 1
ATOM 2306 N N . GLU B 1 122 ? -1.637 -14.789 7.496 1 93.94 122 GLU B N 1
ATOM 2307 C CA . GLU B 1 122 ? -2.051 -16.109 7.965 1 93.94 122 GLU B CA 1
ATOM 2308 C C . GLU B 1 122 ? -1.819 -17.172 6.895 1 93.94 122 GLU B C 1
ATOM 2310 O O . GLU B 1 122 ? -1.346 -18.266 7.195 1 93.94 122 GLU B O 1
ATOM 2315 N N . TRP B 1 123 ? -2.193 -16.906 5.648 1 97 123 TRP B N 1
ATOM 2316 C CA . TRP B 1 123 ? -1.994 -17.844 4.551 1 97 123 TRP B CA 1
ATOM 2317 C C . TRP B 1 123 ? -0.51 -18.109 4.332 1 97 123 TRP B C 1
ATOM 2319 O O . TRP B 1 123 ? -0.096 -19.266 4.223 1 97 123 TRP B O 1
ATOM 2329 N N . LEU B 1 124 ? 0.276 -17.062 4.297 1 96.44 124 LEU B N 1
ATOM 2330 C CA . LEU B 1 124 ? 1.711 -17.172 4.062 1 96.44 124 LEU B CA 1
ATOM 2331 C C . LEU B 1 124 ? 2.383 -17.984 5.16 1 96.44 124 LEU B C 1
ATOM 2333 O O . LEU B 1 124 ? 3.268 -18.797 4.883 1 96.44 124 LEU B O 1
ATOM 2337 N N . ASN B 1 125 ? 2.004 -17.672 6.395 1 95.06 125 ASN B N 1
ATOM 2338 C CA . ASN B 1 125 ? 2.553 -18.422 7.516 1 95.06 125 ASN B CA 1
ATOM 2339 C C . ASN B 1 125 ? 2.268 -19.922 7.379 1 95.06 125 ASN B C 1
ATOM 2341 O O . ASN B 1 125 ? 3.168 -20.75 7.535 1 95.06 125 ASN B O 1
ATOM 2345 N N . GLU B 1 126 ? 1.021 -20.25 7.055 1 96.88 126 GLU B N 1
ATOM 2346 C CA . GLU B 1 126 ? 0.654 -21.656 6.883 1 96.88 126 GL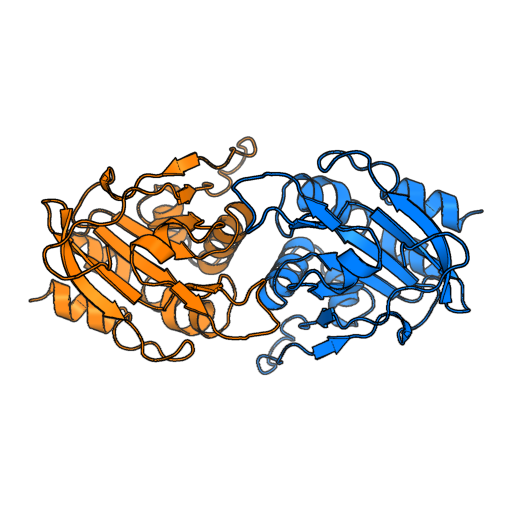U B CA 1
ATOM 2347 C C . GLU B 1 126 ? 1.403 -22.281 5.711 1 96.88 126 GLU B C 1
ATOM 2349 O O . GLU B 1 126 ? 1.771 -23.469 5.758 1 96.88 126 GLU B O 1
ATOM 2354 N N . ALA B 1 127 ? 1.621 -21.531 4.684 1 97.5 127 ALA B N 1
ATOM 2355 C CA . ALA B 1 127 ? 2.314 -22.016 3.49 1 97.5 127 ALA B CA 1
ATOM 2356 C C . ALA B 1 127 ? 3.814 -22.125 3.74 1 97.5 127 ALA B C 1
ATOM 2358 O O . ALA B 1 127 ? 4.535 -22.75 2.953 1 97.5 127 ALA B O 1
ATOM 2359 N N . GLY B 1 128 ? 4.324 -21.531 4.805 1 96.81 128 GLY B N 1
ATOM 2360 C CA . GLY B 1 128 ? 5.758 -21.469 5.043 1 96.81 128 GLY B CA 1
ATOM 2361 C C . GLY B 1 128 ? 6.48 -20.531 4.094 1 96.81 128 GLY B C 1
ATOM 2362 O O . GLY B 1 128 ? 7.625 -20.797 3.717 1 96.81 128 GLY B O 1
ATOM 2363 N N . LEU B 1 129 ? 5.832 -19.516 3.635 1 96.38 129 LEU B N 1
ATOM 2364 C CA . LEU B 1 129 ? 6.395 -18.609 2.641 1 96.38 129 LEU B CA 1
ATOM 2365 C C . LEU B 1 129 ? 6.484 -17.203 3.189 1 96.38 129 LEU B C 1
ATOM 2367 O O . LEU B 1 129 ? 6.586 -16.234 2.424 1 96.38 129 LEU B O 1
ATOM 2371 N N . ASP B 1 130 ? 6.332 -17.031 4.504 1 92.88 130 ASP B N 1
ATOM 2372 C CA . ASP B 1 130 ? 6.559 -15.742 5.145 1 92.88 130 ASP B CA 1
ATOM 2373 C C . ASP B 1 130 ? 8.039 -15.523 5.441 1 92.88 130 ASP B C 1
ATOM 2375 O O . ASP B 1 130 ? 8.766 -16.484 5.711 1 92.88 130 ASP B O 1
ATOM 2379 N N . MET B 1 131 ? 8.523 -14.344 5.324 1 89.19 131 MET B N 1
ATOM 2380 C CA . MET B 1 131 ? 9.875 -13.969 5.727 1 89.19 131 MET B CA 1
ATOM 2381 C C . MET B 1 131 ? 9.859 -12.656 6.512 1 89.19 131 MET B C 1
ATOM 2383 O O . MET B 1 131 ? 8.992 -11.812 6.305 1 89.19 131 MET B O 1
ATOM 2387 N N . GLU B 1 132 ? 10.742 -12.672 7.398 1 82.38 132 GLU B N 1
ATOM 2388 C CA . GLU B 1 132 ? 10.992 -11.43 8.133 1 82.38 132 GLU B CA 1
ATOM 2389 C C . GLU B 1 132 ? 12.258 -10.742 7.637 1 82.38 132 GLU B C 1
ATOM 2391 O O . GLU B 1 132 ? 13.344 -11.328 7.66 1 82.38 132 GLU B O 1
ATOM 2396 N N . ALA B 1 133 ? 12.109 -9.617 7.016 1 72.44 133 ALA B N 1
ATOM 2397 C CA . ALA B 1 133 ? 13.25 -8.93 6.422 1 72.44 133 ALA B CA 1
ATOM 2398 C C . ALA B 1 133 ? 13.844 -7.91 7.387 1 72.44 133 ALA B C 1
ATOM 2400 O O . ALA B 1 133 ? 14.914 -7.34 7.125 1 72.44 133 ALA B O 1
ATOM 2401 N N . ASN B 1 134 ? 13.453 -7.836 8.656 1 76.06 134 ASN B N 1
ATOM 2402 C CA . ASN B 1 134 ? 13.938 -6.805 9.562 1 76.06 134 ASN B CA 1
ATOM 2403 C C . ASN B 1 134 ? 14.055 -5.453 8.859 1 76.06 134 ASN B C 1
ATOM 2405 O O . ASN B 1 134 ? 15.078 -4.773 8.984 1 76.06 134 ASN B O 1
ATOM 2409 N N . ASP B 1 135 ? 13.219 -5.125 8.008 1 78.44 135 ASP B N 1
ATOM 2410 C CA . ASP B 1 135 ? 13.172 -3.887 7.234 1 78.44 135 ASP B CA 1
ATOM 2411 C C . ASP B 1 135 ? 12.266 -2.854 7.906 1 78.44 135 ASP B C 1
ATOM 2413 O O . ASP B 1 135 ? 11.141 -3.164 8.289 1 78.44 135 ASP B O 1
ATOM 2417 N N . PRO B 1 136 ? 12.812 -1.721 8.109 1 79.62 136 PRO B N 1
ATOM 2418 C CA . PRO B 1 136 ? 12.031 -0.694 8.805 1 79.62 136 PRO B CA 1
ATOM 2419 C C . PRO B 1 136 ? 10.836 -0.208 7.984 1 79.62 136 PRO B C 1
ATOM 2421 O O . PRO B 1 136 ? 10 0.546 8.492 1 79.62 136 PRO B O 1
ATOM 2424 N N . PHE B 1 137 ? 10.656 -0.703 6.789 1 81.88 137 PHE B N 1
ATOM 2425 C CA . PHE B 1 137 ? 9.625 -0.197 5.891 1 81.88 137 PHE B CA 1
ATOM 2426 C C . PHE B 1 137 ? 8.383 -1.069 5.945 1 81.88 137 PHE B C 1
ATOM 2428 O O . PHE B 1 137 ? 7.391 -0.792 5.266 1 81.88 137 PHE B O 1
ATOM 2435 N N . VAL B 1 138 ? 8.453 -2.102 6.766 1 77.81 138 VAL B N 1
ATOM 2436 C CA . VAL B 1 138 ? 7.312 -3 6.914 1 77.81 138 VAL B CA 1
ATOM 2437 C C . VAL B 1 138 ? 7.023 -3.229 8.398 1 77.81 138 VAL B C 1
ATOM 2439 O O . VAL B 1 138 ? 7.945 -3.412 9.195 1 77.81 138 VAL B O 1
ATOM 2442 N N . LYS B 1 139 ? 5.777 -3.131 8.688 1 70.56 139 LYS B N 1
ATOM 2443 C CA . LYS B 1 139 ? 5.383 -3.395 10.07 1 70.56 139 LYS B CA 1
ATOM 2444 C C . LYS B 1 139 ? 5.668 -4.844 10.453 1 70.56 139 LYS B C 1
ATOM 2446 O O . LYS B 1 139 ? 5.254 -5.77 9.75 1 70.56 139 LYS B O 1
ATOM 2451 N N . ASP B 1 140 ? 6.328 -5.055 11.508 1 75.88 140 ASP B N 1
ATOM 2452 C CA . ASP B 1 140 ? 6.703 -6.336 12.102 1 75.88 140 ASP B CA 1
ATOM 2453 C C . ASP B 1 140 ? 7.672 -7.094 11.195 1 75.88 140 ASP B C 1
ATOM 2455 O O . ASP B 1 140 ? 8.016 -8.242 11.469 1 75.88 140 ASP B O 1
ATOM 2459 N N . GLY B 1 141 ? 7.918 -6.566 10.125 1 79.12 141 GLY B N 1
ATOM 2460 C CA . GLY B 1 141 ? 8.977 -7.094 9.273 1 79.12 141 GLY B CA 1
ATOM 2461 C C . GLY B 1 141 ? 8.539 -8.289 8.445 1 79.12 141 GLY B C 1
ATOM 2462 O O . GLY B 1 141 ? 9.359 -8.93 7.793 1 79.12 141 GLY B O 1
ATOM 2463 N N . ILE B 1 142 ? 7.184 -8.641 8.469 1 87.19 142 ILE B N 1
ATOM 2464 C CA . ILE B 1 142 ? 6.742 -9.852 7.781 1 87.19 142 ILE B CA 1
ATOM 2465 C C . ILE B 1 142 ? 6.449 -9.531 6.316 1 87.19 142 ILE B C 1
ATOM 2467 O O . ILE B 1 142 ? 5.691 -8.609 6.012 1 87.19 142 ILE B O 1
ATOM 2471 N N . ARG B 1 143 ? 7.059 -10.203 5.473 1 91.44 143 ARG B N 1
ATOM 2472 C CA . ARG B 1 143 ? 6.871 -10.125 4.027 1 91.44 143 ARG B CA 1
ATOM 2473 C C . ARG B 1 143 ? 6.703 -11.516 3.42 1 91.44 143 ARG B C 1
ATOM 2475 O O . ARG B 1 143 ? 7.023 -12.516 4.059 1 91.44 143 ARG B O 1
ATOM 2482 N N . GLY B 1 144 ? 6.133 -11.578 2.326 1 93.62 144 GLY B N 1
ATOM 2483 C CA . GLY B 1 144 ? 6.133 -12.828 1.577 1 93.62 144 GLY B CA 1
ATOM 2484 C C . GLY B 1 144 ? 7.48 -13.156 0.97 1 93.62 144 GLY B C 1
ATOM 2485 O O . GLY B 1 144 ? 8.188 -12.266 0.487 1 93.62 144 GLY B O 1
ATOM 2486 N N . SER B 1 145 ? 7.852 -14.383 1.1 1 94.69 145 SER B N 1
ATOM 2487 C CA . SER B 1 145 ? 9 -14.859 0.337 1 94.69 145 SER B CA 1
ATOM 2488 C C . SER B 1 145 ? 8.68 -14.945 -1.152 1 94.69 145 SER B C 1
ATOM 2490 O O . SER B 1 145 ? 7.766 -15.664 -1.556 1 94.69 145 SER B O 1
ATOM 2492 N N . ARG B 1 146 ? 9.445 -14.195 -1.854 1 96.56 146 ARG B N 1
ATOM 2493 C CA . ARG B 1 146 ? 9.164 -14.219 -3.285 1 96.56 146 ARG B CA 1
ATOM 2494 C C . ARG B 1 146 ? 9.188 -15.648 -3.828 1 96.56 146 ARG B C 1
ATOM 2496 O O . ARG B 1 146 ? 10.188 -16.344 -3.689 1 96.56 146 ARG B O 1
ATOM 2503 N N . SER B 1 147 ? 8.078 -16.047 -4.488 1 97.62 147 SER B N 1
ATOM 2504 C CA . SER B 1 147 ? 7.973 -17.438 -4.914 1 97.62 147 SER B CA 1
ATOM 2505 C C . SER B 1 147 ? 6.91 -17.609 -5.992 1 97.62 147 SER B C 1
ATOM 2507 O O . SER B 1 147 ? 6.086 -16.719 -6.207 1 97.62 147 SER B O 1
ATOM 2509 N N . ALA B 1 148 ? 6.996 -18.672 -6.727 1 98.44 148 ALA B N 1
ATOM 2510 C CA . ALA B 1 148 ? 5.992 -19.172 -7.656 1 98.44 148 ALA B CA 1
ATOM 2511 C C . ALA B 1 148 ? 5.59 -20.609 -7.309 1 98.44 148 ALA B C 1
ATOM 2513 O O . ALA B 1 148 ? 6.449 -21.453 -7.062 1 98.44 148 ALA B O 1
ATOM 2514 N N . ILE B 1 149 ? 4.305 -20.859 -7.234 1 98.62 149 ILE B N 1
ATOM 2515 C CA . ILE B 1 149 ? 3.77 -22.188 -6.969 1 98.62 149 ILE B CA 1
ATOM 2516 C C . ILE B 1 149 ? 2.834 -22.609 -8.102 1 98.62 149 ILE B C 1
ATOM 2518 O O . ILE B 1 149 ? 1.969 -21.828 -8.516 1 98.62 149 ILE B O 1
ATOM 2522 N N . LEU B 1 150 ? 2.998 -23.781 -8.562 1 98.62 150 LEU B N 1
ATOM 2523 C CA . LEU B 1 150 ? 2.094 -24.375 -9.547 1 98.62 150 LEU B CA 1
ATOM 2524 C C . LEU B 1 150 ? 1.324 -25.547 -8.945 1 98.62 150 LEU B C 1
ATOM 2526 O O . LEU B 1 150 ? 1.905 -26.391 -8.25 1 98.62 150 LEU B O 1
ATOM 2530 N N . THR B 1 151 ? 0.085 -25.562 -9.086 1 98.44 151 THR B N 1
ATOM 2531 C CA . THR B 1 151 ? -0.714 -26.75 -8.781 1 98.44 151 THR B CA 1
ATOM 2532 C C . THR B 1 151 ? -1.186 -27.438 -10.055 1 98.44 151 THR B C 1
ATOM 2534 O O . THR B 1 151 ? -1.328 -26.781 -11.094 1 98.44 151 THR B O 1
ATOM 2537 N N . ASP B 1 152 ? -1.438 -28.766 -9.977 1 97.69 152 ASP B N 1
ATOM 2538 C CA . ASP B 1 152 ? -1.986 -29.5 -11.117 1 97.69 152 ASP B CA 1
ATOM 2539 C C . ASP B 1 152 ? -3.512 -29.438 -11.117 1 97.69 152 ASP B C 1
ATOM 2541 O O . ASP B 1 152 ? -4.117 -28.734 -10.305 1 97.69 152 ASP B O 1
ATOM 2545 N N . GLY B 1 153 ? -4.125 -30.062 -12.047 1 97.31 153 GLY B N 1
ATOM 2546 C CA . GLY B 1 153 ? -5.566 -30.031 -12.227 1 97.31 153 GLY B CA 1
ATOM 2547 C C . GLY B 1 153 ? -6.336 -30.578 -11.039 1 97.31 153 GLY B C 1
ATOM 2548 O O . GLY B 1 153 ? -7.531 -30.328 -10.898 1 97.31 153 GLY B O 1
ATOM 2549 N N . LYS B 1 154 ? -5.676 -31.344 -10.141 1 97.25 154 LYS B N 1
ATOM 2550 C CA . LYS B 1 154 ? -6.297 -31.906 -8.953 1 97.25 154 LYS B CA 1
ATOM 2551 C C . LYS B 1 154 ? -6.023 -31.062 -7.719 1 97.25 154 LYS B C 1
ATOM 2553 O O . LYS B 1 154 ? -6.398 -31.422 -6.605 1 97.25 154 LYS B O 1
ATOM 2558 N N . GLY B 1 155 ? -5.312 -29.953 -7.891 1 97.19 155 GLY B N 1
ATOM 2559 C CA . GLY B 1 155 ? -5.043 -29.031 -6.797 1 97.19 155 GLY B CA 1
ATOM 2560 C C . GLY B 1 155 ? -3.814 -29.406 -5.988 1 97.19 155 GLY B C 1
ATOM 2561 O O . GLY B 1 155 ? -3.619 -28.922 -4.879 1 97.19 155 GLY B O 1
ATOM 2562 N N . LYS B 1 156 ? -3.049 -30.297 -6.57 1 97.88 156 LYS B N 1
ATOM 2563 C CA . LYS B 1 156 ? -1.814 -30.688 -5.898 1 97.88 156 LYS B CA 1
ATOM 2564 C C . LYS B 1 156 ? -0.638 -29.844 -6.371 1 97.88 156 LYS B C 1
ATOM 2566 O O . LYS B 1 156 ? -0.5 -29.562 -7.566 1 97.88 156 LYS B O 1
ATOM 2571 N N . VAL B 1 157 ? 0.199 -29.422 -5.422 1 98.5 157 VAL B N 1
ATOM 2572 C CA . VAL B 1 157 ? 1.371 -28.625 -5.746 1 98.5 157 VAL B CA 1
ATOM 2573 C C . VAL B 1 157 ? 2.363 -29.453 -6.555 1 98.5 157 VAL B C 1
ATOM 2575 O O . VAL B 1 157 ? 2.711 -30.562 -6.168 1 98.5 157 VAL B O 1
ATOM 2578 N N . VAL B 1 158 ? 2.869 -28.906 -7.66 1 98 158 VAL B N 1
ATOM 2579 C CA . VAL B 1 158 ? 3.812 -29.641 -8.5 1 98 158 VAL B CA 1
ATOM 2580 C C . VAL B 1 158 ? 5.117 -28.859 -8.617 1 98 158 VAL B C 1
ATOM 2582 O O . VAL B 1 158 ? 6.137 -29.391 -9.055 1 98 158 VAL B O 1
ATOM 2585 N N . TYR B 1 159 ? 5.121 -27.594 -8.25 1 98.12 159 TYR B N 1
ATOM 2586 C CA . TYR B 1 159 ? 6.312 -26.75 -8.289 1 98.12 159 TYR B CA 1
ATOM 2587 C C . TYR B 1 159 ? 6.262 -25.703 -7.195 1 98.12 159 TYR B C 1
ATOM 2589 O O . TYR B 1 159 ? 5.211 -25.109 -6.938 1 98.12 159 TYR B O 1
ATOM 2597 N N . VAL B 1 160 ? 7.336 -25.547 -6.473 1 98.19 160 VAL B N 1
ATOM 2598 C CA . VAL B 1 160 ? 7.555 -24.453 -5.535 1 98.19 160 VAL B CA 1
ATOM 2599 C C . VAL B 1 160 ? 8.914 -23.797 -5.801 1 98.19 160 VAL B C 1
ATOM 2601 O O . VAL B 1 160 ? 9.953 -24.375 -5.469 1 98.19 160 VAL B O 1
ATOM 2604 N N . GLY B 1 161 ? 8.914 -22.672 -6.434 1 97.56 161 GLY B N 1
ATOM 2605 C CA . GLY B 1 161 ? 10.117 -21.906 -6.664 1 97.56 161 GLY B CA 1
ATOM 2606 C C . GLY B 1 161 ? 10.234 -20.688 -5.75 1 97.56 161 GLY B C 1
ATOM 2607 O O . GLY B 1 161 ? 9.555 -19.688 -5.957 1 97.56 161 GLY B O 1
ATOM 2608 N N . VAL B 1 162 ? 11.133 -20.797 -4.75 1 96.31 162 VAL B N 1
ATOM 2609 C CA . VAL B 1 162 ? 11.359 -19.703 -3.809 1 96.31 162 VAL B CA 1
ATOM 2610 C C . VAL B 1 162 ? 12.664 -18.984 -4.152 1 96.31 162 VAL B C 1
ATOM 2612 O O . VAL B 1 162 ? 13.68 -19.641 -4.414 1 96.31 162 VAL B O 1
ATOM 2615 N N . ASP B 1 163 ? 12.602 -17.703 -4.199 1 95.62 163 ASP B N 1
ATOM 2616 C CA . ASP B 1 163 ? 13.812 -16.906 -4.445 1 95.62 163 ASP B CA 1
ATOM 2617 C C . ASP B 1 163 ? 14.625 -16.734 -3.164 1 95.62 163 ASP B C 1
ATOM 2619 O O . ASP B 1 163 ? 14.055 -16.641 -2.072 1 95.62 163 ASP B O 1
ATOM 2623 N N . SER B 1 164 ? 15.914 -16.688 -3.309 1 89 164 SER B N 1
ATOM 2624 C CA . SER B 1 164 ? 16.844 -16.719 -2.18 1 89 164 SER B CA 1
ATOM 2625 C C . SER B 1 164 ? 16.781 -15.43 -1.371 1 89 164 SER B C 1
ATOM 2627 O O . SER B 1 164 ? 17.062 -15.43 -0.171 1 89 164 SER B O 1
ATOM 2629 N N . ASN B 1 165 ? 16.594 -14.344 -2.027 1 84.44 165 ASN B N 1
ATOM 2630 C CA . ASN B 1 165 ? 16.469 -13.062 -1.341 1 84.44 165 ASN B CA 1
ATOM 2631 C C . ASN B 1 165 ? 15.422 -12.172 -2.008 1 84.44 165 ASN B C 1
ATOM 2633 O O . ASN B 1 165 ? 14.945 -12.484 -3.104 1 84.44 165 ASN B O 1
ATOM 2637 N N . PRO B 1 166 ? 15.047 -11.133 -1.334 1 80.44 166 PRO B N 1
ATOM 2638 C CA . PRO B 1 166 ? 13.922 -10.312 -1.795 1 80.44 166 PRO B CA 1
ATOM 2639 C C . PRO B 1 166 ? 14.258 -9.5 -3.047 1 80.44 166 PRO B C 1
ATOM 2641 O O . PRO B 1 166 ? 13.359 -8.938 -3.68 1 80.44 166 PRO B O 1
ATOM 2644 N N . VAL B 1 167 ? 15.469 -9.484 -3.422 1 82.75 167 VAL B N 1
ATOM 2645 C CA . VAL B 1 167 ? 15.852 -8.641 -4.551 1 82.75 167 VAL B CA 1
ATOM 2646 C C . VAL B 1 167 ? 15.961 -9.484 -5.812 1 82.75 167 VAL B C 1
ATOM 2648 O O . VAL B 1 167 ? 15.688 -9.008 -6.918 1 82.75 167 VAL B O 1
ATOM 2651 N N . ASN B 1 168 ? 16.188 -10.742 -5.656 1 88.31 168 ASN B N 1
ATOM 2652 C CA . ASN B 1 168 ? 16.406 -11.633 -6.789 1 88.31 168 ASN B CA 1
ATOM 2653 C C . ASN B 1 168 ? 15.102 -12.234 -7.297 1 88.31 168 ASN B C 1
ATOM 2655 O O . ASN B 1 168 ? 14.195 -12.516 -6.508 1 88.31 168 ASN B O 1
ATOM 2659 N N . VAL B 1 169 ? 15.016 -12.328 -8.57 1 94.62 169 VAL B N 1
ATOM 2660 C CA . VAL B 1 169 ? 13.945 -13.047 -9.266 1 94.62 169 VAL B CA 1
ATOM 2661 C C . VAL B 1 169 ? 14.539 -14.164 -10.117 1 94.62 169 VAL B C 1
ATOM 2663 O O . VAL B 1 169 ? 15.055 -13.914 -11.203 1 94.62 169 VAL B O 1
ATOM 2666 N N . ASP B 1 170 ? 14.484 -15.336 -9.539 1 95.44 170 ASP B N 1
ATOM 2667 C CA . ASP B 1 170 ? 15.117 -16.484 -10.195 1 95.44 170 ASP B CA 1
ATOM 2668 C C . ASP B 1 170 ? 14.133 -17.641 -10.336 1 95.44 170 ASP B C 1
ATOM 2670 O O . ASP B 1 170 ? 13.484 -17.797 -11.367 1 95.44 170 ASP B O 1
ATOM 2674 N N . ASN B 1 171 ? 13.836 -18.281 -9.273 1 96.31 171 ASN B N 1
ATOM 2675 C CA . ASN B 1 171 ? 12.992 -19.469 -9.281 1 96.31 171 ASN B CA 1
ATOM 2676 C C . ASN B 1 171 ? 11.523 -19.109 -9.445 1 96.31 171 ASN B C 1
ATOM 2678 O O . ASN B 1 171 ? 10.703 -19.969 -9.797 1 96.31 171 ASN B O 1
ATOM 2682 N N . SER B 1 172 ? 11.211 -17.891 -9.195 1 97.69 172 SER B N 1
ATOM 2683 C CA . SER B 1 172 ? 9.828 -17.438 -9.328 1 97.69 172 SER B CA 1
ATOM 2684 C C . SER B 1 172 ? 9.617 -16.703 -10.656 1 97.69 172 SER B C 1
ATOM 2686 O O . SER B 1 172 ? 8.5 -16.297 -10.969 1 97.69 172 SER B O 1
ATOM 2688 N N . SER B 1 173 ? 10.656 -16.609 -11.477 1 97.5 173 SER B N 1
ATOM 2689 C CA . SER B 1 173 ? 10.586 -15.844 -12.719 1 97.5 173 SER B CA 1
ATOM 2690 C C . SER B 1 173 ? 9.625 -16.5 -13.711 1 97.5 173 SER B C 1
ATOM 2692 O O . SER B 1 173 ? 9.32 -17.688 -13.602 1 97.5 173 SER B O 1
ATOM 2694 N N . PHE B 1 174 ? 9.094 -15.641 -14.656 1 97.94 174 PHE B N 1
ATOM 2695 C CA . PHE B 1 174 ? 8.234 -16.156 -15.711 1 97.94 174 PHE B CA 1
ATOM 2696 C C . PHE B 1 174 ? 8.93 -17.266 -16.484 1 97.94 174 PHE B C 1
ATOM 2698 O O . PHE B 1 174 ? 8.312 -18.297 -16.797 1 97.94 174 PHE B O 1
ATOM 2705 N N . GLU B 1 175 ? 10.18 -17.047 -16.766 1 96.06 175 GLU B N 1
ATOM 2706 C CA . GLU B 1 175 ? 10.953 -18.031 -17.5 1 96.06 175 GLU B CA 1
ATOM 2707 C C . GLU B 1 175 ? 11.008 -19.375 -16.766 1 96.06 175 GLU B C 1
ATOM 2709 O O . GLU B 1 175 ? 10.859 -20.438 -17.375 1 96.06 175 GLU B O 1
ATOM 2714 N N . ALA B 1 176 ? 11.305 -19.312 -15.477 1 96.81 176 ALA B N 1
ATOM 2715 C CA . ALA B 1 176 ? 11.375 -20.531 -14.672 1 96.81 176 ALA B CA 1
ATOM 2716 C C . ALA B 1 176 ? 10.047 -21.281 -14.68 1 96.81 176 ALA B C 1
ATOM 2718 O O . ALA B 1 176 ? 10.008 -22.5 -14.805 1 96.81 176 ALA B O 1
ATOM 2719 N N . VAL B 1 177 ? 8.938 -20.531 -14.516 1 97.62 177 VAL B N 1
ATOM 2720 C CA . VAL B 1 177 ? 7.602 -21.109 -14.484 1 97.62 177 VAL B CA 1
ATOM 2721 C C . VAL B 1 177 ? 7.289 -21.75 -15.836 1 97.62 177 VAL B C 1
ATOM 2723 O O . VAL B 1 177 ? 6.77 -22.875 -15.891 1 97.62 177 VAL B O 1
ATOM 2726 N N . LEU B 1 178 ? 7.59 -21.031 -16.906 1 96.06 178 LEU B N 1
ATOM 2727 C CA . LEU B 1 178 ? 7.328 -21.547 -18.25 1 96.06 178 LEU B CA 1
ATOM 2728 C C . LEU B 1 178 ? 8.094 -22.844 -18.484 1 96.06 178 LEU B C 1
ATOM 2730 O O . LEU B 1 178 ? 7.578 -23.766 -19.125 1 96.06 178 LEU B O 1
ATOM 2734 N N . LEU B 1 179 ? 9.328 -22.859 -18.047 1 95.38 179 LEU B N 1
ATOM 2735 C CA . LEU B 1 179 ? 10.141 -24.062 -18.156 1 95.38 179 LEU B CA 1
ATOM 2736 C C . LEU B 1 179 ? 9.469 -25.25 -17.469 1 95.38 179 LEU B C 1
ATOM 2738 O O . LEU B 1 179 ? 9.469 -26.359 -17.984 1 95.38 179 LEU B O 1
ATOM 2742 N N . GLU B 1 180 ? 8.938 -24.984 -16.297 1 95 180 GLU B N 1
ATOM 2743 C CA . GLU B 1 180 ? 8.25 -26.031 -15.539 1 95 180 GLU B CA 1
ATOM 2744 C C . GLU B 1 180 ? 6.988 -26.5 -16.25 1 95 180 GLU B C 1
ATOM 2746 O O . GLU B 1 180 ? 6.621 -27.672 -16.188 1 95 180 GLU B O 1
ATOM 2751 N N . LEU B 1 181 ? 6.242 -25.609 -16.906 1 95.12 181 LEU B N 1
ATOM 2752 C CA . LEU B 1 181 ? 4.988 -25.906 -17.594 1 95.12 181 LEU B CA 1
ATOM 2753 C C . LEU B 1 181 ? 5.242 -26.672 -18.891 1 95.12 181 LEU B C 1
ATOM 2755 O O . LEU B 1 181 ? 4.355 -27.359 -19.391 1 95.12 181 LEU B O 1
ATOM 2759 N N . SER B 1 182 ? 6.383 -26.453 -19.438 1 89.62 182 SER B N 1
ATOM 2760 C CA . SER B 1 182 ? 6.73 -27.109 -20.688 1 89.62 182 SER B CA 1
ATOM 2761 C C . SER B 1 182 ? 7.199 -28.547 -20.438 1 89.62 182 SER B C 1
ATOM 2763 O O . SER B 1 182 ? 7.324 -29.328 -21.375 1 89.62 182 SER B O 1
ATOM 2765 N N . ASN B 1 183 ? 7.516 -28.828 -19.203 1 78.88 183 ASN B N 1
ATOM 2766 C CA . ASN B 1 183 ? 7.938 -30.172 -18.859 1 78.88 183 ASN B CA 1
ATOM 2767 C C . ASN B 1 183 ? 6.746 -31.078 -18.562 1 78.88 183 ASN B C 1
ATOM 2769 O O . ASN B 1 183 ? 6.781 -32.281 -18.844 1 78.88 183 ASN B O 1
#

InterPro domains:
  IPR013740 Redoxin [PF08534] (26-178)
  IPR013766 Thioredoxin domain [PS51352] (3-183)
  IPR036249 Thioredoxin-like superfamily [SSF52833] (44-178)
  IPR037944 Peroxiredoxin-5-like [PTHR10430] (2-178)

Secondary structure (DSSP, 8-state):
----TTPPPP---EEE-----TT---PPPEEE-GGGS-SSEEEEE-S-TT-HIIIIIISGGGSSHHHHHHHHHTT--EEEEEESS-HHHHHHHHHHHHTT-HHHHHHHHTTSEEEEE-TT-HHHHHHT-EEE---TTSGGGEEEPPEEEEE-TTS-EEEEEE-SSSS--STTSHHHHHHHHH-/----TTPPPP---EEE-----TT---PPPEEE-GGGS-SSEEEEE-S-TT-HHIIIIISGGGSSHHHHHHHHHTT--EEEEEESS-HHHHHHHHHHHHTT-HHHHHHHHTTSEEEEE-TT-HHHHHHT-EEE---TTSGGGEEEPPEEEEE-TTS-EEEEEE-SSSS--STTSHHHHHHHHH-

Radius of gyration: 21.3 Å; Cα contacts (8 Å, |Δi|>4): 828; chains: 2; bounding box: 37×65×50 Å

Solvent-accessible surface area (backbone atoms only — not comparable to full-atom values): 18616 Å² total; per-residue (Å²): 105,63,62,43,71,70,33,56,70,57,64,48,68,27,27,33,27,77,62,82,51,89,91,54,76,88,73,72,68,37,82,39,45,70,70,74,50,66,47,16,29,38,40,34,32,32,48,41,70,62,32,64,44,45,58,72,57,50,45,49,63,53,63,34,64,68,41,45,50,51,42,45,74,66,53,42,59,28,35,38,38,37,26,39,42,26,27,46,42,32,26,50,41,54,49,61,76,24,66,89,33,68,71,41,36,49,38,41,68,71,54,39,39,40,48,30,12,26,17,65,39,57,35,36,52,35,31,59,35,53,36,70,68,81,39,79,51,37,49,89,15,63,24,30,39,33,23,28,34,33,28,37,71,86,47,31,26,70,41,76,20,65,28,93,44,83,72,55,70,51,44,40,22,53,67,46,49,50,54,60,65,73,103,103,62,62,42,71,69,32,58,70,55,68,49,68,28,27,34,27,76,64,81,52,88,90,53,75,88,74,72,69,37,83,38,44,69,70,74,49,65,46,17,28,38,39,35,33,31,48,40,70,63,32,64,43,46,58,71,58,48,45,50,64,52,63,34,62,68,42,44,50,51,41,45,73,67,52,42,60,30,36,37,39,37,24,38,42,27,29,46,43,33,26,51,42,53,49,62,76,24,66,90,33,68,70,41,37,48,38,41,71,70,55,40,39,40,47,30,13,24,17,66,40,57,34,36,51,36,30,60,34,53,36,68,68,80,38,78,51,34,51,89,14,62,24,28,39,33,22,27,34,35,29,37,71,85,46,31,24,72,42,73,22,63,29,93,45,84,73,55,71,53,44,40,23,55,68,46,49,50,55,60,65,73,103

pLDDT: mean 92.25, std 10.21, range [44.34, 98.81]

Foldseek 3Di:
DAADFFDFADQDWWWAFAADDVPDDRDDIDTDGPLPDFDQEKEWFAFDFPDCLVQPPACLVCQDPVNVVLCVVLPHQAYEYEKLDDNVRQNVSCCVSCVVPVVSSVCRNVHRYTYIHPVVCPSQVVNVQWDAPVDPVDVVRIGGFGWMWTAHRNRGTRDIFGDPDNNDDDCSHSVNVSVVSVD/DAADFFDFADQDWWWAFAAPDVPDDRDDIDTDGPLPDFDQEKEWFAFDFPDCLVQPPACLVCQDPVNVVLCVVLPHQAYEYEKLDDNVRQNVSCCVSCVVPVVSSVCRNVHRYTYIHPNVCPSQVVNVQWDAPVDPVDVVRIGGFGWMWTAHRNRGTRDIFGDPDNNDDDCSHSVNVSVVSVD